Protein AF-A0A8H7YDI7-F1 (afdb_monomer_lite)

Radius of gyration: 21.13 Å; chains: 1; bounding box: 57×46×59 Å

Foldseek 3Di:
DCCVVVVHDDDDDDDPQALVNVFPDDDDPFQWDQDPVRDIFGFDQQVVLVVQVVVCVVVQVCLVVVDDDFKDKDADLWDFDPCLVVVQCCQVHNQAQKEEEFEFAAQQFTDPQQQWAAQVLATQQHSHPPRDLAPQQLVCLLVQHWGFTLFDCHRMMMGRCVQQSDPPHRQGFHWDTNLLCNLLKTFHSRNVSSLSRPCCVPRGYTYRQQNYIYSDPNRRVSSNVDDPDNVCCCPVNCVVSVVCNVVVPPDDPVSLVVSLVVSVVVVLVVQVVPDPDPVSVVVSVVVVCCCVVVPRSCSSSSRMDNWTWGRDNPGIDID

InterPro domains:
  IPR021047 Mannosyltransferase 1, CMT1 [PF11735] (2-196)
  IPR021047 Mannosyltransferase 1, CMT1 [PTHR34144] (3-319)

Secondary structure (DSSP, 8-state):
-HHHHTT-----------HHHHHTSPPPSSSEEE-TTS-EEEBHHHHHHHHHHHTTHHHHHHHHTT---SEEEEE-S-B--HHHHHHHHTGGGG--SEEEEEEEEETTEE---SS-EETTSPBPS-SSS----SHHHHHHHHTTSPEEEEE--SSEEEEESGGGG-SSS--------HHHHTTT-EE-HHHHHHHH-TTHHHH-EEEEEEEEEESSHHHHHHHHH-PPPHHHHHHHHHHHHHHHHHTTPSPPPHHHHHHHHHHHHHHHHHHHHS--SHHHHHHHHHHHHHHHHSTTTTTTGGGEES--EEEETTEEEE-

Sequence (319 aa):
MQLGELGVDRTIVLDPTTHENEISKPPAEEGWIDTARGKRELRRIPYLAHMRNKSLEPLEKLVRAGRTFDKIIFLNDVIFSMADIITLLNTRSGSYAATCSLDFAKPGLFYDTFALRDWKGSAAFSQRYPYFSARRSRNALLAGKAIPVQSCWNGIAIFDAAPFQTTQTPLRFRAIPDSLAKYHLEGSECCLIHYDNPLSASKGVWLNPNVRVGYNLVAYESAARGWPSTRDAVLVGWWKGFLASLLDLPWRPRAIEARFRAWEKEEDDDTTSSSSSIQGKKRGRRRRRRRRSGKNGELWLPCLIDEMQVIVYNGWAHV

pLD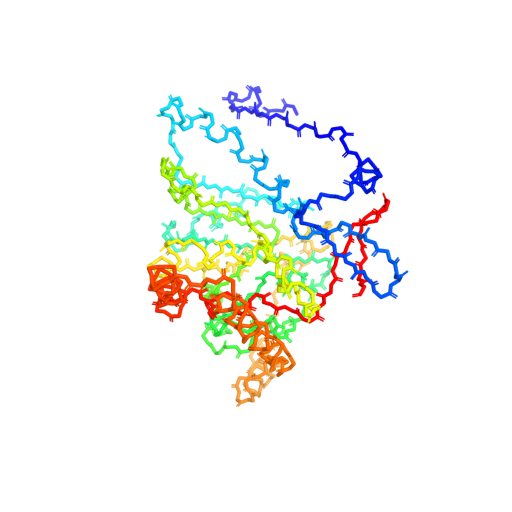DT: mean 86.0, std 13.9, range [36.03, 98.75]

Structure (mmCIF, N/CA/C/O backbone):
data_AF-A0A8H7YDI7-F1
#
_entry.id   AF-A0A8H7YDI7-F1
#
loop_
_atom_site.group_PDB
_atom_site.id
_atom_site.type_symbol
_atom_site.label_atom_id
_atom_site.label_alt_id
_atom_site.label_comp_id
_atom_site.label_asym_id
_atom_site.label_entity_id
_atom_site.label_seq_id
_atom_site.pdbx_PDB_ins_code
_atom_site.Cartn_x
_atom_site.Cartn_y
_atom_site.Cartn_z
_atom_site.occupancy
_atom_site.B_iso_or_equiv
_atom_site.auth_seq_id
_atom_site.auth_comp_id
_atom_site.auth_asym_id
_atom_site.auth_atom_id
_atom_site.pdbx_PDB_model_num
ATOM 1 N N . MET A 1 1 ? -8.652 5.583 -25.920 1.00 53.91 1 MET A N 1
ATOM 2 C CA . MET A 1 1 ? -9.408 4.629 -26.762 1.00 53.91 1 MET A CA 1
ATOM 3 C C . MET A 1 1 ? -8.494 3.670 -27.551 1.00 53.91 1 MET A C 1
ATOM 5 O O . MET A 1 1 ? -9.017 2.858 -28.286 1.00 53.91 1 MET A O 1
ATOM 9 N N . GLN A 1 2 ? -7.170 3.660 -27.316 1.00 74.81 2 GLN A N 1
ATOM 10 C CA . GLN A 1 2 ? -6.186 2.938 -28.148 1.00 74.81 2 GLN A CA 1
ATOM 11 C C . GLN A 1 2 ? -5.929 1.464 -27.771 1.00 74.81 2 GLN A C 1
ATOM 13 O O . GLN A 1 2 ? -5.588 0.668 -28.632 1.00 74.81 2 GLN A O 1
ATOM 18 N N . LEU A 1 3 ? -6.110 1.047 -26.508 1.00 77.19 3 LEU A N 1
ATOM 19 C CA . LEU A 1 3 ? -5.803 -0.342 -26.104 1.00 77.19 3 LEU A CA 1
ATOM 20 C C . LEU A 1 3 ? -6.676 -1.390 -26.816 1.00 77.19 3 LEU A C 1
ATOM 22 O O . LEU A 1 3 ? -6.185 -2.451 -27.182 1.00 77.19 3 LEU A O 1
ATOM 26 N N . GLY A 1 4 ? -7.955 -1.072 -27.049 1.00 78.88 4 GLY A N 1
ATOM 27 C CA . GLY A 1 4 ? -8.859 -1.966 -27.777 1.00 78.88 4 GLY A CA 1
ATOM 28 C C . GLY A 1 4 ? -8.504 -2.092 -29.261 1.00 78.88 4 GLY A C 1
ATOM 29 O O . GLY A 1 4 ? -8.635 -3.173 -29.820 1.00 78.88 4 GLY A O 1
ATOM 30 N N . GLU A 1 5 ? -8.000 -1.020 -29.879 1.00 88.00 5 GLU A N 1
ATOM 31 C CA . GLU A 1 5 ? -7.510 -1.037 -31.268 1.00 88.00 5 GLU A CA 1
ATOM 32 C C . GLU A 1 5 ? -6.261 -1.918 -31.412 1.00 88.00 5 GLU A C 1
ATOM 34 O O . GLU A 1 5 ? -6.055 -2.543 -32.446 1.00 88.00 5 GLU A O 1
ATOM 39 N N . LEU A 1 6 ? -5.464 -2.026 -30.345 1.00 87.12 6 LEU A N 1
ATOM 40 C CA . LEU A 1 6 ? -4.302 -2.912 -30.255 1.00 87.12 6 LEU A CA 1
ATOM 41 C C . LEU A 1 6 ? -4.664 -4.360 -29.869 1.00 87.12 6 LEU A C 1
ATOM 43 O O . LEU A 1 6 ? -3.768 -5.163 -29.616 1.00 87.12 6 LEU A O 1
ATOM 47 N N . GLY A 1 7 ? -5.956 -4.702 -29.788 1.00 87.88 7 GLY A N 1
ATOM 48 C CA . GLY A 1 7 ? -6.421 -6.049 -29.442 1.00 87.88 7 GLY A CA 1
ATOM 49 C C . GLY A 1 7 ? -6.258 -6.423 -27.966 1.00 87.88 7 GLY A C 1
ATOM 50 O O . GLY A 1 7 ? -6.331 -7.601 -27.623 1.00 87.88 7 GLY A O 1
ATOM 51 N N . VAL A 1 8 ? -6.031 -5.448 -27.079 1.00 89.06 8 VAL A N 1
ATOM 52 C CA . VAL A 1 8 ? -5.951 -5.692 -25.634 1.00 89.06 8 VAL A CA 1
ATOM 53 C C . VAL A 1 8 ? -7.360 -5.712 -25.045 1.00 89.06 8 VAL A C 1
ATOM 55 O O . VAL A 1 8 ? -8.074 -4.702 -25.076 1.00 89.06 8 VAL A O 1
ATOM 58 N N . ASP A 1 9 ? -7.738 -6.857 -24.470 1.00 90.00 9 ASP A N 1
ATOM 59 C CA . ASP A 1 9 ? -8.994 -7.025 -23.737 1.00 90.00 9 ASP A CA 1
ATOM 60 C C . ASP A 1 9 ? -9.123 -5.942 -22.656 1.00 90.00 9 ASP A C 1
ATOM 62 O O . ASP A 1 9 ? -8.225 -5.733 -21.836 1.00 90.00 9 ASP A O 1
ATOM 66 N N . ARG A 1 10 ? -10.261 -5.241 -22.637 1.00 89.94 10 ARG A N 1
ATOM 67 C CA . ARG A 1 10 ? -10.517 -4.166 -21.675 1.00 89.94 10 ARG A CA 1
ATOM 68 C C . ARG A 1 10 ? -11.936 -4.213 -21.143 1.00 89.94 10 ARG A C 1
ATOM 70 O O . ARG A 1 10 ? -12.882 -4.489 -21.871 1.00 89.94 10 ARG A O 1
ATOM 77 N N . THR A 1 11 ? -12.079 -3.859 -19.875 1.00 90.31 11 THR A N 1
ATOM 78 C CA . THR A 1 11 ? -13.370 -3.591 -19.240 1.00 90.31 11 THR A CA 1
ATOM 79 C C . THR A 1 11 ? -13.291 -2.218 -18.592 1.00 90.31 11 THR A C 1
ATOM 81 O O . THR A 1 11 ? -12.330 -1.932 -17.883 1.00 90.31 11 THR A O 1
ATOM 84 N N . ILE A 1 12 ? -14.279 -1.364 -18.849 1.00 87.88 12 ILE A N 1
ATOM 85 C CA . ILE A 1 12 ? -14.416 -0.075 -18.168 1.00 87.88 12 ILE A CA 1
ATOM 86 C C . ILE A 1 12 ? -15.606 -0.200 -17.227 1.00 87.88 12 ILE A C 1
ATOM 88 O O . ILE A 1 12 ? -16.723 -0.443 -17.676 1.00 87.88 12 ILE A O 1
ATOM 92 N N . VAL A 1 13 ? -15.353 -0.048 -15.931 1.00 83.69 13 VAL A N 1
ATOM 93 C CA . VAL A 1 13 ? -16.392 -0.003 -14.901 1.00 83.69 13 VAL A CA 1
ATOM 94 C C . VAL A 1 13 ? -16.468 1.434 -14.404 1.00 83.69 13 VAL A C 1
ATOM 96 O O . VAL A 1 13 ? -15.525 1.920 -13.786 1.00 83.69 13 VAL A O 1
ATOM 99 N N . LEU A 1 14 ? -17.572 2.115 -14.704 1.00 84.56 14 LEU A N 1
ATOM 100 C CA . LEU A 1 14 ? -17.899 3.415 -14.125 1.00 84.56 14 LEU A CA 1
ATOM 101 C C . LEU A 1 14 ? -18.965 3.185 -13.060 1.00 84.56 14 LEU A C 1
ATOM 103 O O . LEU A 1 14 ? -20.037 2.667 -13.371 1.00 84.56 14 LEU A O 1
ATOM 107 N N . ASP A 1 15 ? -18.660 3.523 -11.811 1.00 81.06 15 ASP A N 1
ATOM 108 C CA . ASP A 1 15 ? -19.659 3.524 -10.747 1.00 81.06 15 ASP A CA 1
ATOM 109 C C . ASP A 1 15 ? -20.408 4.863 -10.776 1.00 81.06 15 ASP A C 1
ATOM 111 O O . ASP A 1 15 ? -19.769 5.898 -10.576 1.00 81.06 15 ASP A O 1
ATOM 115 N N . PRO A 1 16 ? -21.723 4.888 -11.061 1.00 83.69 16 PRO A N 1
ATOM 116 C CA . PRO A 1 16 ? -22.489 6.132 -11.055 1.00 83.69 16 PRO A CA 1
ATOM 117 C C . PRO A 1 16 ? -22.750 6.652 -9.634 1.00 83.69 16 PRO A C 1
ATOM 119 O O . PRO A 1 16 ? -23.234 7.771 -9.476 1.00 83.69 16 PRO A O 1
ATOM 122 N N . THR A 1 17 ? -22.474 5.848 -8.605 1.00 85.50 17 THR A N 1
ATOM 123 C CA . THR A 1 17 ? -22.763 6.194 -7.215 1.00 85.50 17 THR A CA 1
ATOM 124 C C . THR A 1 17 ? -21.771 7.239 -6.716 1.00 85.50 17 THR A C 1
ATOM 126 O O . THR A 1 17 ? -20.562 7.015 -6.691 1.00 85.50 17 THR A O 1
ATOM 129 N N . THR A 1 18 ? -22.280 8.400 -6.310 1.00 87.69 18 THR A N 1
ATOM 130 C CA . THR A 1 18 ? -21.459 9.461 -5.713 1.00 87.69 18 THR A CA 1
ATOM 131 C C . THR A 1 18 ? -21.236 9.215 -4.219 1.00 87.69 18 THR A C 1
ATOM 133 O O . THR A 1 18 ? -21.972 8.454 -3.588 1.00 87.69 18 THR A O 1
ATOM 136 N N . HIS A 1 19 ? -20.274 9.915 -3.607 1.00 89.19 19 HIS A N 1
ATOM 137 C CA . HIS A 1 19 ? -20.130 9.901 -2.145 1.00 89.19 19 HIS A CA 1
ATOM 138 C C . HIS A 1 19 ? -21.411 10.365 -1.439 1.00 89.19 19 HIS A C 1
ATOM 140 O O . HIS A 1 19 ? -21.751 9.818 -0.397 1.00 89.19 19 HIS A O 1
ATOM 146 N N . GLU A 1 20 ? -22.147 11.322 -2.013 1.00 88.00 20 GLU A N 1
ATOM 147 C CA . GLU A 1 20 ? -23.446 11.757 -1.492 1.00 88.00 20 GLU A CA 1
ATOM 148 C C . GLU A 1 20 ? -24.478 10.621 -1.514 1.00 88.00 20 GLU A C 1
ATOM 150 O O . GLU A 1 20 ? -25.198 10.408 -0.536 1.00 88.00 20 GLU A O 1
ATOM 155 N N . ASN A 1 21 ? -24.511 9.829 -2.588 1.00 88.94 21 ASN A N 1
ATOM 156 C CA . ASN A 1 21 ? -25.371 8.651 -2.648 1.00 88.94 21 ASN A CA 1
ATOM 157 C C . ASN A 1 21 ? -24.957 7.583 -1.627 1.00 88.94 21 ASN A C 1
ATOM 159 O O . ASN A 1 21 ? -25.825 6.919 -1.079 1.00 88.94 21 ASN A O 1
ATOM 163 N N . GLU A 1 22 ? -23.663 7.413 -1.345 1.00 89.25 22 GLU A N 1
ATOM 164 C CA . GLU A 1 22 ? -23.193 6.451 -0.339 1.00 89.25 22 GLU A CA 1
ATOM 165 C C . GLU A 1 22 ? -23.544 6.872 1.092 1.00 89.25 22 GLU A C 1
ATOM 167 O O . GLU A 1 22 ? -24.068 6.066 1.859 1.00 89.25 22 GLU A O 1
ATOM 172 N N . ILE A 1 23 ? -23.314 8.137 1.453 1.00 90.25 23 ILE A N 1
ATOM 173 C CA . ILE A 1 23 ? -23.579 8.631 2.816 1.00 90.25 23 ILE A CA 1
ATOM 174 C C . ILE A 1 23 ? -25.071 8.845 3.106 1.00 90.25 23 ILE A C 1
ATOM 176 O O . ILE A 1 23 ? -25.448 8.940 4.270 1.00 90.25 23 ILE A O 1
ATOM 180 N N . SER A 1 24 ? -25.917 8.941 2.072 1.00 87.62 24 SER A N 1
ATOM 181 C CA . SER A 1 24 ? -27.377 9.070 2.218 1.00 87.62 24 SER A CA 1
ATOM 182 C C . SER A 1 24 ? -28.103 7.730 2.347 1.00 87.62 24 SER A C 1
ATOM 184 O O . SER A 1 24 ? -29.279 7.710 2.720 1.00 87.62 24 SER A O 1
ATOM 186 N N . LYS A 1 25 ? -27.429 6.602 2.078 1.00 86.19 25 LYS A N 1
ATOM 187 C CA . LYS A 1 25 ? -27.989 5.273 2.349 1.00 86.19 25 LYS A CA 1
ATOM 188 C C . LYS A 1 25 ? -28.224 5.102 3.855 1.00 86.19 25 LYS A C 1
ATOM 190 O O . LYS A 1 25 ? -27.437 5.608 4.658 1.00 86.19 25 LYS A O 1
ATOM 195 N N . PRO A 1 26 ? -29.261 4.349 4.261 1.00 83.00 26 PRO A N 1
ATOM 196 C CA . PRO A 1 26 ? -29.398 3.924 5.648 1.00 83.00 26 PRO A CA 1
ATOM 197 C C . PRO A 1 26 ? -28.101 3.247 6.122 1.00 83.00 26 PRO A C 1
ATOM 199 O O . PRO A 1 26 ? -27.570 2.415 5.376 1.00 83.00 26 PRO A O 1
ATOM 202 N N . PRO A 1 27 ? -27.587 3.568 7.327 1.00 81.44 27 PRO A N 1
ATOM 203 C CA . PRO A 1 27 ? -26.370 2.952 7.828 1.00 81.44 27 PRO A CA 1
ATOM 204 C C . PRO A 1 27 ? -26.473 1.429 7.814 1.00 81.44 27 PRO A C 1
ATOM 206 O O . PRO A 1 27 ? -27.390 0.854 8.402 1.00 81.44 27 PRO A O 1
ATOM 209 N N . ALA A 1 28 ? -25.526 0.786 7.138 1.00 80.31 28 ALA A N 1
ATOM 210 C CA . ALA A 1 28 ? -25.443 -0.664 7.100 1.00 80.31 28 ALA A CA 1
ATOM 211 C C . ALA A 1 28 ? -24.970 -1.225 8.455 1.00 80.31 28 ALA A C 1
ATOM 213 O O . ALA A 1 28 ? -24.487 -0.494 9.332 1.00 80.31 28 ALA A O 1
ATOM 214 N N . GLU A 1 29 ? -25.103 -2.544 8.618 1.00 78.88 29 GLU A N 1
ATOM 215 C CA . GLU A 1 29 ? -24.575 -3.251 9.790 1.00 78.88 29 GLU A CA 1
ATOM 216 C C . GLU A 1 29 ? -23.050 -3.126 9.886 1.00 78.88 29 GLU A C 1
ATOM 218 O O . GLU A 1 29 ? -22.535 -2.941 10.986 1.00 78.88 29 GLU A O 1
ATOM 223 N N . GLU A 1 30 ? -22.356 -3.154 8.742 1.00 86.06 30 GLU A N 1
ATOM 224 C CA . GLU A 1 30 ? -20.897 -3.073 8.653 1.00 86.06 30 GLU A CA 1
ATOM 225 C C . GLU A 1 30 ? -20.418 -1.825 7.896 1.00 86.06 30 GLU A C 1
ATOM 227 O O . GLU A 1 30 ? -21.074 -1.338 6.973 1.00 86.06 30 GLU A O 1
ATOM 232 N N . GLY A 1 31 ? -19.233 -1.327 8.254 1.00 89.56 31 GLY A N 1
ATOM 233 C CA . GLY A 1 31 ? -18.550 -0.221 7.583 1.00 89.56 31 GLY A CA 1
ATOM 234 C C . GLY A 1 31 ? -18.979 1.171 8.046 1.00 89.56 31 GLY A C 1
ATOM 235 O O . GLY A 1 31 ? -18.563 2.162 7.448 1.00 89.56 31 GLY A O 1
ATOM 236 N N . TRP A 1 32 ? -19.770 1.267 9.113 1.00 92.81 32 TRP A N 1
ATOM 237 C CA . TRP A 1 32 ? -20.244 2.523 9.700 1.00 92.81 32 TRP A CA 1
ATOM 238 C C . TRP A 1 32 ? -19.778 2.655 11.148 1.00 92.81 32 TRP A C 1
ATOM 240 O O . TRP A 1 32 ? -19.642 1.657 11.855 1.00 92.81 32 TRP A O 1
ATOM 250 N N . ILE A 1 33 ? -19.554 3.887 11.605 1.00 92.69 33 ILE A N 1
ATOM 251 C CA . ILE A 1 33 ? -19.099 4.163 12.972 1.00 92.69 33 ILE A CA 1
ATOM 252 C C . ILE A 1 33 ? -19.786 5.390 13.563 1.00 92.69 33 ILE A C 1
ATOM 254 O O . ILE A 1 33 ? -20.041 6.367 12.860 1.00 92.69 33 ILE A O 1
ATOM 258 N N . ASP A 1 34 ? -20.072 5.338 14.860 1.00 91.75 34 ASP A N 1
ATOM 259 C CA . ASP A 1 34 ? -20.535 6.498 15.615 1.00 91.75 34 ASP A CA 1
ATOM 260 C C . ASP A 1 34 ? -19.337 7.391 15.950 1.00 91.75 34 ASP A C 1
ATOM 262 O O . ASP A 1 34 ? -18.368 6.952 16.572 1.00 91.75 34 ASP A O 1
ATOM 266 N N . THR A 1 35 ? -19.385 8.647 15.514 1.00 90.00 35 THR A N 1
ATOM 267 C CA . THR A 1 35 ? -18.294 9.606 15.712 1.00 90.00 35 THR A CA 1
ATOM 268 C C . THR A 1 35 ? -18.566 10.521 16.902 1.00 90.00 35 THR A C 1
ATOM 270 O O . THR A 1 35 ? -19.706 10.697 17.341 1.00 90.00 35 THR A O 1
ATOM 273 N N . ALA A 1 36 ? -17.522 11.203 17.385 1.00 87.69 36 ALA A N 1
ATOM 274 C CA . ALA A 1 36 ? -17.647 12.226 18.427 1.00 87.69 36 ALA A CA 1
ATOM 275 C C . ALA A 1 36 ? -18.584 13.390 18.037 1.00 87.69 36 ALA A C 1
ATOM 277 O O . ALA A 1 36 ? -19.007 14.162 18.895 1.00 87.69 36 ALA A O 1
ATOM 278 N N . ARG A 1 37 ? -18.954 13.505 16.753 1.00 87.56 37 ARG A N 1
ATOM 279 C CA . ARG A 1 37 ? -19.943 14.471 16.251 1.00 87.56 37 ARG A CA 1
ATOM 280 C C . ARG A 1 37 ? -21.393 14.055 16.527 1.00 87.56 37 ARG A C 1
ATOM 282 O O . ARG A 1 37 ? -22.303 14.764 16.102 1.00 87.56 37 ARG A O 1
ATOM 289 N N . GLY A 1 38 ? -21.617 12.911 17.178 1.00 87.44 38 GLY A N 1
ATOM 290 C CA . GLY A 1 38 ? -22.950 12.375 17.457 1.00 87.44 38 GLY A CA 1
ATOM 291 C C . GLY A 1 38 ? -23.667 11.857 16.209 1.00 87.44 38 GLY A C 1
ATOM 292 O O . GLY A 1 38 ? -24.894 11.846 16.168 1.00 87.44 38 GLY A O 1
ATOM 293 N N . LYS A 1 39 ? -22.914 11.478 15.169 1.00 89.31 39 LYS A N 1
ATOM 294 C CA . LYS A 1 39 ? -23.444 10.966 13.899 1.00 89.31 39 LYS A CA 1
ATOM 295 C C . LYS A 1 39 ? -22.884 9.579 13.618 1.00 89.31 39 LYS A C 1
ATOM 297 O O . LYS A 1 39 ? -21.722 9.314 13.919 1.00 89.31 39 LYS A O 1
ATOM 302 N N . ARG A 1 40 ? -23.697 8.736 12.980 1.00 90.88 40 ARG A N 1
ATOM 303 C CA . ARG A 1 40 ? -23.251 7.469 12.401 1.00 90.88 40 ARG A CA 1
ATOM 304 C C . ARG A 1 40 ? -22.780 7.723 10.977 1.00 90.88 40 ARG A C 1
ATOM 306 O O . ARG A 1 40 ? -23.568 8.145 10.135 1.00 90.88 40 ARG A O 1
ATOM 313 N N . GLU A 1 41 ? -21.496 7.512 10.723 1.00 93.19 41 GLU A N 1
ATOM 314 C CA . GLU A 1 41 ? -20.825 7.945 9.497 1.00 93.19 41 GLU A CA 1
ATOM 315 C C . GLU A 1 41 ? -20.131 6.773 8.794 1.00 93.19 41 GLU A C 1
ATOM 317 O O . GLU A 1 41 ? -19.613 5.855 9.437 1.00 93.19 41 GLU A O 1
ATOM 322 N N . LEU A 1 42 ? -20.138 6.797 7.459 1.00 94.44 42 LEU A N 1
ATOM 323 C CA . LEU A 1 42 ? -19.540 5.755 6.629 1.00 94.44 42 LEU A CA 1
ATOM 324 C C . LEU A 1 42 ? -18.014 5.826 6.726 1.00 94.44 42 LEU A C 1
ATOM 326 O O . LEU A 1 42 ? -17.402 6.851 6.413 1.00 94.44 42 LEU A O 1
ATOM 330 N N . ARG A 1 43 ? -17.383 4.723 7.120 1.00 95.50 43 ARG A N 1
ATOM 331 C CA . ARG A 1 43 ? -15.927 4.624 7.227 1.00 95.50 43 ARG A CA 1
ATOM 332 C C . ARG A 1 43 ? -15.284 4.603 5.841 1.00 95.50 43 ARG A C 1
ATOM 334 O O . ARG A 1 43 ? -15.720 3.895 4.933 1.00 95.50 43 ARG A O 1
ATOM 341 N N . ARG A 1 44 ? -14.173 5.326 5.698 1.00 95.50 44 ARG A N 1
ATOM 342 C CA . ARG A 1 44 ? -13.443 5.466 4.431 1.00 95.50 44 ARG A CA 1
ATOM 343 C C . ARG A 1 44 ? -12.799 4.160 3.969 1.00 95.50 44 ARG A C 1
ATOM 345 O O . ARG A 1 44 ? -12.889 3.827 2.791 1.00 95.50 44 ARG A O 1
ATOM 352 N N . ILE A 1 45 ? -12.125 3.430 4.858 1.00 95.88 45 ILE A N 1
ATOM 353 C CA . ILE A 1 45 ? -11.345 2.249 4.452 1.00 95.88 45 ILE A CA 1
ATOM 354 C C . ILE A 1 45 ? -12.228 1.086 3.977 1.00 95.88 45 ILE A C 1
ATOM 356 O O . ILE A 1 45 ? -11.909 0.521 2.930 1.00 95.88 45 ILE A O 1
ATOM 360 N N . PRO A 1 46 ? -13.345 0.732 4.646 1.00 95.44 46 PRO A N 1
ATOM 361 C CA . PRO A 1 46 ? -14.289 -0.250 4.108 1.00 95.44 46 PRO A CA 1
ATOM 362 C C . PRO A 1 46 ? -14.786 0.111 2.704 1.00 95.44 46 PRO A C 1
ATOM 364 O O . PRO A 1 46 ? -14.788 -0.746 1.820 1.00 95.44 46 PRO A O 1
ATOM 367 N N . TYR A 1 47 ? -15.111 1.388 2.471 1.00 94.62 47 TYR A N 1
ATOM 368 C CA . TYR A 1 47 ? -15.490 1.886 1.148 1.00 94.62 47 TYR A CA 1
ATOM 369 C C . TYR A 1 47 ? -14.365 1.697 0.111 1.00 94.62 47 TYR A C 1
ATOM 371 O O . TYR A 1 47 ? -14.594 1.114 -0.948 1.00 94.62 47 TYR A O 1
ATOM 379 N N . LEU A 1 48 ? -13.123 2.095 0.419 1.00 95.06 48 LEU A N 1
ATOM 380 C CA . LEU A 1 48 ? -11.985 1.911 -0.496 1.00 95.06 48 LEU A CA 1
ATOM 381 C C . LEU A 1 48 ? -11.691 0.432 -0.785 1.00 95.06 48 LEU A C 1
ATOM 383 O O . LEU A 1 48 ? -11.454 0.066 -1.937 1.00 95.06 48 LEU A O 1
ATOM 387 N N . ALA A 1 49 ? -11.749 -0.431 0.232 1.00 96.06 49 ALA A N 1
ATOM 388 C CA . ALA A 1 49 ? -11.574 -1.870 0.064 1.00 96.06 49 ALA A CA 1
ATOM 389 C C . ALA A 1 49 ? -12.644 -2.460 -0.868 1.00 96.06 49 ALA A C 1
ATOM 391 O O . ALA A 1 49 ? -12.314 -3.247 -1.758 1.00 96.06 49 ALA A O 1
ATOM 392 N N . HIS A 1 50 ? -13.904 -2.037 -0.719 1.00 93.81 50 HIS A N 1
ATOM 393 C CA . HIS A 1 50 ? -14.988 -2.427 -1.618 1.00 93.81 50 HIS A CA 1
ATOM 394 C C . HIS A 1 50 ? -14.704 -1.999 -3.065 1.00 93.81 50 HIS A C 1
ATOM 396 O O . HIS A 1 50 ? -14.731 -2.839 -3.964 1.00 93.81 50 HIS A O 1
ATOM 402 N N . MET A 1 51 ? -14.332 -0.735 -3.288 1.00 92.75 51 MET A N 1
ATOM 403 C CA . MET A 1 51 ? -14.038 -0.218 -4.631 1.00 92.75 51 MET A CA 1
ATOM 404 C C . MET A 1 51 ? -12.862 -0.941 -5.303 1.00 92.75 51 MET A C 1
ATOM 406 O O . MET A 1 51 ? -12.913 -1.236 -6.499 1.00 92.75 51 MET A O 1
ATOM 410 N N . ARG A 1 52 ? -11.814 -1.295 -4.547 1.00 94.62 52 ARG A N 1
ATOM 411 C CA . ARG A 1 52 ? -10.688 -2.088 -5.074 1.00 94.62 52 ARG A CA 1
ATOM 412 C C . ARG A 1 52 ? -11.063 -3.533 -5.377 1.00 94.62 52 ARG A C 1
ATOM 414 O O . ARG A 1 52 ? -10.541 -4.110 -6.322 1.00 94.62 52 ARG A O 1
ATOM 421 N N . ASN A 1 53 ? -11.958 -4.132 -4.600 1.00 95.88 53 ASN A N 1
ATOM 422 C CA . ASN A 1 53 ? -12.455 -5.472 -4.908 1.00 95.88 53 ASN A CA 1
ATOM 423 C C . ASN A 1 53 ? -13.373 -5.464 -6.135 1.00 95.88 53 ASN A C 1
ATOM 425 O O . ASN A 1 53 ? -13.279 -6.370 -6.959 1.00 95.88 53 ASN A O 1
ATOM 429 N N . LYS A 1 54 ? -14.182 -4.415 -6.317 1.00 93.31 54 LYS A N 1
ATOM 430 C CA . LYS A 1 54 ? -15.008 -4.227 -7.517 1.00 93.31 54 LYS A CA 1
ATOM 431 C C . LYS A 1 54 ? -14.162 -4.179 -8.794 1.00 93.31 54 LYS A C 1
ATOM 433 O O . LYS A 1 54 ? -14.533 -4.771 -9.805 1.00 93.31 54 LYS A O 1
ATOM 438 N N . SER A 1 55 ? -12.977 -3.560 -8.748 1.00 92.50 55 SER A N 1
ATOM 439 C CA . SER A 1 55 ? -12.057 -3.553 -9.898 1.00 92.50 55 SER A CA 1
ATOM 440 C C . SER A 1 55 ? -11.437 -4.923 -10.216 1.00 92.50 55 SER A C 1
ATOM 442 O O . SER A 1 55 ? -10.931 -5.115 -11.322 1.00 92.50 55 SER A O 1
ATOM 444 N N . LEU A 1 56 ? -11.521 -5.898 -9.301 1.00 94.88 56 LEU A N 1
ATOM 445 C CA . LEU A 1 56 ? -11.076 -7.280 -9.512 1.00 94.88 56 LEU A CA 1
ATOM 446 C C . LEU A 1 56 ? -12.167 -8.197 -10.089 1.00 94.88 56 LEU A C 1
ATOM 448 O O . LEU A 1 56 ? -11.852 -9.298 -10.534 1.00 94.88 56 LEU A O 1
ATOM 452 N N . GLU A 1 57 ? -13.431 -7.776 -10.152 1.00 93.94 57 GLU A N 1
ATOM 453 C CA . GLU A 1 57 ? -14.510 -8.606 -10.709 1.00 93.94 57 GLU A CA 1
ATOM 454 C C . GLU A 1 57 ? -14.261 -9.072 -12.160 1.00 93.94 57 GLU A C 1
ATOM 456 O O . GLU A 1 57 ? -14.556 -10.233 -12.466 1.00 93.94 57 GLU A O 1
ATOM 461 N N . PRO A 1 58 ? -13.702 -8.250 -13.078 1.00 93.75 58 PRO A N 1
ATOM 462 C CA . PRO A 1 58 ? -13.367 -8.720 -14.422 1.00 93.75 58 PRO A CA 1
ATOM 463 C C . PRO A 1 58 ? -12.324 -9.844 -14.409 1.00 93.75 58 PRO A C 1
ATOM 465 O O . PRO A 1 58 ? -12.472 -10.818 -15.149 1.00 93.75 58 PRO A O 1
ATOM 468 N N . LEU A 1 59 ? -11.316 -9.754 -13.532 1.00 93.50 59 LEU A N 1
ATOM 469 C CA . LEU A 1 59 ? -10.322 -10.814 -13.343 1.00 93.50 59 LEU A CA 1
ATOM 470 C C . LEU A 1 59 ? -11.009 -12.119 -12.927 1.00 93.50 59 LEU A C 1
ATOM 472 O O . LEU A 1 59 ? -10.733 -13.163 -13.506 1.00 93.50 59 LEU A O 1
ATOM 476 N N . GLU A 1 60 ? -11.942 -12.072 -11.975 1.00 93.25 60 GLU A N 1
ATOM 477 C CA . GLU A 1 60 ? -12.656 -13.272 -11.528 1.00 93.25 60 GLU A CA 1
ATOM 478 C C . GLU A 1 60 ? -13.453 -13.949 -12.642 1.00 93.25 60 GLU A C 1
ATOM 480 O O . GLU A 1 60 ? -13.473 -15.178 -12.725 1.00 93.25 60 GLU A O 1
ATOM 485 N N . LYS A 1 61 ? -14.120 -13.162 -13.494 1.00 93.69 61 LYS A N 1
ATOM 486 C CA . LYS A 1 61 ? -14.877 -13.692 -14.637 1.00 93.69 61 LYS A CA 1
ATOM 487 C C . LYS A 1 61 ? -13.944 -14.391 -15.626 1.00 93.69 61 LYS A C 1
ATOM 489 O O . LYS A 1 61 ? -14.257 -15.490 -16.076 1.00 93.69 61 LYS A O 1
ATOM 494 N N . LEU A 1 62 ? -12.789 -13.789 -15.913 1.00 94.19 62 LEU A N 1
ATOM 495 C CA . LEU A 1 62 ? -11.778 -14.361 -16.806 1.00 94.19 62 LEU A CA 1
ATOM 496 C C . LEU A 1 62 ? -11.164 -15.642 -16.226 1.00 94.19 62 LEU A C 1
ATOM 498 O O . LEU A 1 62 ? -11.013 -16.622 -16.952 1.00 94.19 62 LEU A O 1
ATOM 502 N N . VAL A 1 63 ? -10.898 -15.673 -14.918 1.00 94.38 63 VAL A N 1
ATOM 503 C CA . VAL A 1 63 ? -10.405 -16.869 -14.214 1.00 94.38 63 VAL A CA 1
ATOM 504 C C . VAL A 1 63 ? -11.425 -17.999 -14.232 1.00 94.38 63 VAL A C 1
ATOM 506 O O . VAL A 1 63 ? -11.076 -19.137 -14.537 1.00 94.38 63 VAL A O 1
ATOM 509 N N . ARG A 1 64 ? -12.706 -17.699 -13.990 1.00 93.50 64 ARG A N 1
ATOM 510 C CA . ARG A 1 64 ? -13.795 -18.683 -14.117 1.00 93.50 64 ARG A CA 1
ATOM 511 C C . ARG A 1 64 ? -13.943 -19.213 -15.545 1.00 93.50 64 ARG A C 1
ATOM 513 O O . ARG A 1 64 ? -14.313 -20.368 -15.718 1.00 93.50 64 ARG A O 1
ATOM 520 N N . ALA A 1 65 ? -13.617 -18.400 -16.548 1.00 94.94 65 ALA A N 1
ATOM 521 C CA . ALA A 1 65 ? -13.561 -18.801 -17.952 1.00 94.94 65 ALA A CA 1
ATOM 522 C C . ALA A 1 65 ? -12.260 -19.543 -18.335 1.00 94.94 65 ALA A C 1
ATOM 524 O O . ALA A 1 65 ? -12.027 -19.795 -19.515 1.00 94.94 65 ALA A O 1
ATOM 525 N N . GLY A 1 66 ? -11.406 -19.886 -17.364 1.00 94.81 66 GLY A N 1
ATOM 526 C CA . GLY A 1 66 ? -10.191 -20.672 -17.576 1.00 94.81 66 GLY A CA 1
ATOM 527 C C . GLY A 1 66 ? -8.952 -19.866 -17.969 1.00 94.81 66 GLY A C 1
ATOM 528 O O . GLY A 1 66 ? -7.940 -20.467 -18.321 1.00 94.81 66 GLY A O 1
ATOM 529 N N . ARG A 1 67 ? -8.989 -18.526 -17.917 1.00 94.81 67 ARG A N 1
ATOM 530 C CA . ARG A 1 67 ? -7.795 -17.694 -18.148 1.00 94.81 67 ARG A CA 1
ATOM 531 C C . ARG A 1 67 ? -7.010 -17.476 -16.860 1.00 94.81 67 ARG A C 1
ATOM 533 O O . ARG A 1 67 ? -7.587 -17.283 -15.799 1.00 94.81 67 ARG A O 1
ATOM 540 N N . THR A 1 68 ? -5.689 -17.426 -16.956 1.00 95.50 68 THR A N 1
ATOM 541 C CA . THR A 1 68 ? -4.810 -17.161 -15.812 1.00 95.50 68 THR A CA 1
ATOM 542 C C . THR A 1 68 ? -3.841 -16.036 -16.122 1.00 95.50 68 THR A C 1
ATOM 544 O O . THR A 1 68 ? -3.440 -15.850 -17.269 1.00 95.50 68 THR A O 1
ATOM 547 N N . PHE A 1 69 ? -3.438 -15.315 -15.083 1.00 96.62 69 PHE A N 1
ATOM 548 C CA . PHE A 1 69 ? -2.487 -14.211 -15.168 1.00 96.62 69 PHE A CA 1
ATOM 549 C C . PHE A 1 69 ? -1.304 -14.453 -14.231 1.00 96.62 69 PHE A C 1
ATOM 551 O O . PHE A 1 69 ? -1.472 -15.057 -13.172 1.00 96.62 69 PHE A O 1
ATOM 558 N N . ASP A 1 70 ? -0.126 -13.939 -14.588 1.00 97.12 70 ASP A N 1
ATOM 559 C CA . ASP A 1 70 ? 1.086 -14.048 -13.761 1.00 97.12 70 ASP A CA 1
ATOM 560 C C . ASP A 1 70 ? 1.256 -12.879 -12.784 1.00 97.12 70 ASP A C 1
ATOM 562 O O . ASP A 1 70 ? 1.877 -13.015 -11.719 1.00 97.12 70 ASP A O 1
ATOM 566 N N . LYS A 1 71 ? 0.763 -11.699 -13.171 1.00 98.00 71 LYS A N 1
ATOM 567 C CA . LYS A 1 71 ? 0.929 -10.435 -12.447 1.00 98.00 71 LYS A CA 1
ATOM 568 C C . LYS A 1 71 ? -0.338 -9.590 -12.533 1.00 98.00 71 LYS A C 1
ATOM 570 O O . LYS A 1 71 ? -1.016 -9.592 -13.556 1.00 98.00 71 LYS A O 1
ATOM 575 N N . ILE A 1 72 ? -0.623 -8.850 -11.465 1.00 97.88 72 ILE A N 1
ATOM 576 C CA . ILE A 1 72 ? -1.660 -7.810 -11.422 1.00 97.88 72 ILE A CA 1
ATOM 577 C C . ILE A 1 72 ? -0.961 -6.489 -11.136 1.00 97.88 72 ILE A C 1
ATOM 579 O O . ILE A 1 72 ? -0.198 -6.406 -10.175 1.00 97.88 72 ILE A O 1
ATOM 583 N N . ILE A 1 73 ? -1.218 -5.473 -11.956 1.00 97.81 73 ILE A N 1
ATOM 584 C CA . ILE A 1 73 ? -0.671 -4.124 -11.790 1.00 97.81 73 ILE A CA 1
ATOM 585 C C . ILE A 1 73 ? -1.816 -3.206 -11.373 1.00 97.81 73 ILE A C 1
ATOM 587 O O . ILE A 1 73 ? -2.769 -3.019 -12.126 1.00 97.81 73 ILE A O 1
ATOM 591 N N . PHE A 1 74 ? -1.712 -2.622 -10.185 1.00 97.50 74 PHE A N 1
ATOM 592 C CA . PHE A 1 74 ? -2.579 -1.544 -9.736 1.00 97.50 74 PHE A CA 1
ATOM 593 C C . PHE A 1 74 ? -1.893 -0.204 -9.988 1.00 97.50 74 PHE A C 1
ATOM 595 O O . PHE A 1 74 ? -0.745 -0.005 -9.587 1.00 97.50 74 PHE A O 1
ATOM 602 N N . LEU A 1 75 ? -2.614 0.705 -10.641 1.00 95.81 75 LEU A N 1
ATOM 603 C CA . LEU A 1 75 ? -2.158 2.050 -10.977 1.00 95.81 75 LEU A CA 1
ATOM 604 C C . LEU A 1 75 ? -3.066 3.069 -10.290 1.00 95.81 75 LEU A C 1
ATOM 606 O O . LEU A 1 75 ? -4.286 3.016 -10.448 1.00 95.81 75 LEU A O 1
ATOM 610 N N . ASN A 1 76 ? -2.466 3.990 -9.542 1.00 93.38 76 ASN A N 1
ATOM 611 C CA . ASN A 1 76 ? -3.131 5.214 -9.108 1.00 93.38 76 ASN A CA 1
ATOM 612 C C . ASN A 1 76 ? -3.093 6.272 -10.236 1.00 93.38 76 ASN A C 1
ATOM 614 O O . ASN A 1 76 ? -2.618 6.032 -11.346 1.00 93.38 76 ASN A O 1
ATOM 618 N N . ASP A 1 77 ? -3.560 7.473 -9.922 1.00 92.56 77 ASP A N 1
ATOM 619 C CA . ASP A 1 77 ? -3.516 8.717 -10.694 1.00 92.56 77 ASP A CA 1
ATOM 620 C C . ASP A 1 77 ? -2.110 9.352 -10.751 1.00 92.56 77 ASP A C 1
ATOM 622 O O . ASP A 1 77 ? -1.918 10.540 -10.497 1.00 92.56 77 ASP A O 1
ATOM 626 N N . VAL A 1 78 ? -1.100 8.550 -11.090 1.00 94.75 78 VAL A N 1
ATOM 627 C CA . VAL A 1 78 ? 0.298 8.987 -11.199 1.00 94.75 78 VAL A CA 1
ATOM 628 C C . VAL A 1 78 ? 0.761 9.063 -12.651 1.00 94.75 78 VAL A C 1
ATOM 630 O O . VAL A 1 78 ? 0.288 8.333 -13.520 1.00 94.75 78 VAL A O 1
ATOM 633 N N . ILE A 1 79 ? 1.741 9.925 -12.910 1.00 95.38 79 ILE A N 1
ATOM 634 C CA . ILE A 1 79 ? 2.493 9.969 -14.163 1.00 95.38 79 ILE A CA 1
ATOM 635 C C . ILE A 1 79 ? 3.624 8.939 -14.087 1.00 95.38 79 ILE A C 1
ATOM 637 O O . ILE A 1 79 ? 4.375 8.900 -13.108 1.00 95.38 79 ILE A O 1
ATOM 641 N N . PHE A 1 80 ? 3.733 8.117 -15.129 1.00 94.88 80 PHE A N 1
ATOM 642 C CA . PHE A 1 80 ? 4.729 7.059 -15.277 1.00 94.88 80 PHE A CA 1
ATOM 643 C C . PHE A 1 80 ? 5.080 6.841 -16.756 1.00 94.88 80 PHE A C 1
ATOM 645 O O . PHE A 1 80 ? 4.366 7.290 -17.654 1.00 94.88 80 PHE A O 1
ATOM 652 N N . SER A 1 81 ? 6.167 6.116 -17.010 1.00 94.94 81 SER A N 1
ATOM 653 C CA . SER A 1 81 ? 6.605 5.692 -18.343 1.00 94.94 81 SER A CA 1
ATOM 654 C C . SER A 1 81 ? 6.547 4.169 -18.518 1.00 94.94 81 SER A C 1
ATOM 656 O O . SER A 1 81 ? 6.455 3.406 -17.557 1.00 94.94 81 SER A O 1
ATOM 658 N N . MET A 1 82 ? 6.675 3.688 -19.758 1.00 94.69 82 MET A N 1
ATOM 659 C CA . MET A 1 82 ? 6.817 2.247 -20.023 1.00 94.69 82 MET A CA 1
ATOM 660 C C . MET A 1 82 ? 8.064 1.650 -19.356 1.00 94.69 82 MET A C 1
ATOM 662 O O . MET A 1 82 ? 8.021 0.524 -18.861 1.00 94.69 82 MET A O 1
ATOM 666 N N . ALA A 1 83 ? 9.162 2.411 -19.306 1.00 96.38 83 ALA A N 1
ATOM 667 C CA . ALA A 1 83 ? 10.390 1.987 -18.643 1.00 96.38 83 ALA A CA 1
ATOM 668 C C . ALA A 1 83 ? 10.178 1.796 -17.134 1.00 96.38 83 ALA A C 1
ATOM 670 O O . ALA A 1 83 ? 10.711 0.839 -16.571 1.00 96.38 83 ALA A O 1
ATOM 671 N N . ASP A 1 84 ? 9.353 2.637 -16.500 1.00 96.25 84 ASP A N 1
ATOM 672 C CA . ASP A 1 84 ? 8.977 2.501 -15.088 1.00 96.25 84 ASP A CA 1
ATOM 673 C C . ASP A 1 84 ? 8.264 1.165 -14.833 1.00 96.25 84 ASP A C 1
ATOM 675 O O . ASP A 1 84 ? 8.666 0.406 -13.949 1.00 96.25 84 ASP A O 1
ATOM 679 N N . ILE A 1 85 ? 7.265 0.827 -15.656 1.00 97.56 85 ILE A N 1
ATOM 680 C CA . ILE A 1 85 ? 6.505 -0.428 -15.533 1.00 97.56 85 ILE A CA 1
ATOM 681 C C . ILE A 1 85 ? 7.396 -1.652 -15.761 1.00 97.56 85 ILE A C 1
ATOM 683 O O . ILE A 1 85 ? 7.367 -2.590 -14.964 1.00 97.56 85 ILE A O 1
ATOM 687 N N . ILE A 1 86 ? 8.217 -1.648 -16.815 1.00 97.88 86 ILE A N 1
ATOM 688 C CA . ILE A 1 86 ? 9.127 -2.762 -17.129 1.00 97.88 86 ILE A CA 1
ATOM 689 C C . ILE A 1 86 ? 10.170 -2.936 -16.017 1.00 97.88 86 ILE A C 1
ATOM 691 O O . ILE A 1 86 ? 10.454 -4.061 -15.602 1.00 97.88 86 ILE A O 1
ATOM 695 N N . THR A 1 87 ? 10.722 -1.838 -15.499 1.00 98.06 87 THR A N 1
ATOM 696 C CA . THR A 1 87 ? 11.686 -1.875 -14.390 1.00 98.06 87 THR A CA 1
ATOM 697 C C . THR A 1 87 ? 11.037 -2.411 -13.116 1.00 98.06 87 THR A C 1
ATOM 699 O O . THR A 1 87 ? 11.643 -3.224 -12.414 1.00 98.06 87 THR A O 1
ATOM 702 N N . LEU A 1 88 ? 9.791 -2.015 -12.831 1.00 98.19 88 LEU A N 1
ATOM 703 C CA . LEU A 1 88 ? 9.058 -2.489 -11.662 1.00 98.19 88 LEU A CA 1
ATOM 704 C C . LEU A 1 88 ? 8.718 -3.980 -11.776 1.00 98.19 88 LEU A C 1
ATOM 706 O O . LEU A 1 88 ? 8.976 -4.730 -10.835 1.00 98.19 88 LEU A O 1
ATOM 710 N N . LEU A 1 89 ? 8.236 -4.433 -12.940 1.00 98.50 89 LEU A N 1
ATOM 711 C CA . LEU A 1 89 ? 7.972 -5.848 -13.224 1.00 98.50 89 LEU A CA 1
ATOM 712 C C . LEU A 1 89 ? 9.217 -6.716 -13.008 1.00 98.50 89 LEU A C 1
ATOM 714 O O . LEU A 1 89 ? 9.121 -7.785 -12.403 1.00 98.50 89 LEU A O 1
ATOM 718 N N . ASN A 1 90 ? 10.382 -6.223 -13.435 1.00 98.19 90 ASN A N 1
ATOM 719 C CA . ASN A 1 90 ? 11.669 -6.908 -13.323 1.00 98.19 90 ASN A CA 1
ATOM 720 C C . ASN A 1 90 ? 12.337 -6.791 -11.945 1.00 98.19 90 ASN A C 1
ATOM 722 O O . ASN A 1 90 ? 13.444 -7.308 -11.757 1.00 98.19 90 ASN A O 1
ATOM 726 N N . THR A 1 91 ? 11.694 -6.165 -10.952 1.00 98.44 91 THR A N 1
ATOM 727 C CA . THR A 1 91 ? 12.207 -6.149 -9.574 1.00 98.44 91 THR A CA 1
ATOM 728 C C . THR A 1 91 ? 12.507 -7.579 -9.130 1.00 98.44 91 THR A C 1
ATOM 730 O O . THR A 1 91 ? 11.655 -8.455 -9.231 1.00 98.44 91 THR A O 1
ATOM 733 N N . ARG A 1 92 ? 13.738 -7.857 -8.679 1.00 97.44 92 ARG A N 1
ATOM 734 C CA . ARG A 1 92 ? 14.178 -9.224 -8.324 1.00 97.44 92 ARG A CA 1
ATOM 735 C C . ARG A 1 92 ? 13.857 -10.282 -9.398 1.00 97.44 92 ARG A C 1
ATOM 737 O O . ARG A 1 92 ? 13.434 -11.390 -9.069 1.00 97.44 92 ARG A O 1
ATOM 744 N N . SER A 1 93 ? 14.024 -9.929 -10.671 1.00 97.31 93 SER A N 1
ATOM 745 C CA . SER A 1 93 ? 13.758 -10.814 -11.813 1.00 97.31 93 SER A CA 1
ATOM 746 C C . SER A 1 93 ? 12.329 -11.379 -11.820 1.00 97.31 93 SER A C 1
ATOM 748 O O . SER A 1 93 ? 12.116 -12.535 -12.174 1.00 97.31 93 SER A O 1
ATOM 750 N N . GLY A 1 94 ? 11.348 -10.601 -11.347 1.00 97.31 94 GLY A N 1
ATOM 751 C CA . GLY A 1 94 ? 9.941 -11.013 -11.275 1.00 97.31 94 GLY A CA 1
ATOM 752 C C . GLY A 1 94 ? 9.582 -11.902 -10.076 1.00 97.31 94 GLY A C 1
ATOM 753 O O . GLY A 1 94 ? 8.423 -12.301 -9.935 1.00 97.31 94 GLY A O 1
ATOM 754 N N . SER A 1 95 ? 10.543 -12.218 -9.199 1.00 97.88 95 SER A N 1
ATOM 755 C CA . SER A 1 95 ? 10.343 -13.083 -8.031 1.00 97.88 95 SER A CA 1
ATOM 756 C C . SER A 1 95 ? 10.048 -12.266 -6.771 1.00 97.88 95 SER A C 1
ATOM 758 O O . SER A 1 95 ? 10.942 -11.920 -5.998 1.00 97.88 95 SER A O 1
ATOM 760 N N . TYR A 1 96 ? 8.773 -11.947 -6.556 1.00 98.62 96 TYR A N 1
ATOM 761 C CA . TYR A 1 96 ? 8.251 -11.241 -5.379 1.00 98.62 96 TYR A CA 1
ATOM 762 C C . TYR A 1 96 ? 6.785 -11.614 -5.133 1.00 98.62 96 TYR A C 1
ATOM 764 O O . TYR A 1 96 ? 6.118 -12.134 -6.025 1.00 98.62 96 TYR A O 1
ATOM 772 N N . ALA A 1 97 ? 6.285 -11.371 -3.919 1.00 98.62 97 ALA A N 1
ATOM 773 C CA . ALA A 1 97 ? 4.850 -11.441 -3.637 1.00 98.62 97 ALA A CA 1
ATOM 774 C C . ALA A 1 97 ? 4.159 -10.162 -4.112 1.00 98.62 97 ALA A C 1
ATOM 776 O O . ALA A 1 97 ? 3.111 -10.214 -4.753 1.00 98.62 97 ALA A O 1
ATOM 777 N N . ALA A 1 98 ? 4.797 -9.027 -3.824 1.00 98.75 98 ALA A N 1
ATOM 778 C CA . ALA A 1 98 ? 4.411 -7.718 -4.310 1.00 98.75 98 ALA A CA 1
ATOM 779 C C . ALA A 1 98 ? 5.635 -6.804 -4.460 1.00 98.75 98 ALA A C 1
ATOM 781 O O . ALA A 1 98 ? 6.639 -6.961 -3.754 1.00 98.75 98 ALA A O 1
ATOM 782 N N . THR A 1 99 ? 5.545 -5.836 -5.364 1.00 98.69 99 THR A N 1
ATOM 783 C CA . THR A 1 99 ? 6.522 -4.761 -5.504 1.00 98.69 99 THR A CA 1
ATOM 784 C C . THR A 1 99 ? 5.849 -3.433 -5.818 1.00 98.69 99 THR A C 1
ATOM 786 O O . THR A 1 99 ? 4.823 -3.423 -6.491 1.00 98.69 99 THR A O 1
ATOM 789 N N . CYS A 1 100 ? 6.403 -2.323 -5.330 1.00 98.31 100 CYS A N 1
ATOM 790 C CA . CYS A 1 100 ? 5.830 -0.995 -5.546 1.00 98.31 100 CYS A CA 1
ATOM 791 C C . CYS A 1 100 ? 6.876 0.025 -6.006 1.00 98.31 100 CYS A C 1
ATOM 793 O O . CYS A 1 100 ? 8.066 -0.127 -5.707 1.00 98.31 100 CYS A O 1
ATOM 795 N N . SER A 1 101 ? 6.428 1.060 -6.716 1.00 96.94 101 SER A N 1
ATOM 796 C CA . SER A 1 101 ? 7.227 2.255 -7.027 1.00 96.94 101 SER A CA 1
ATOM 797 C C . SER A 1 101 ? 7.397 3.165 -5.807 1.00 96.94 101 SER A C 1
ATOM 799 O O . SER A 1 101 ? 6.837 2.898 -4.756 1.00 96.94 101 SER A O 1
ATOM 801 N N . LEU A 1 102 ? 8.158 4.252 -5.932 1.00 94.62 102 LEU A N 1
ATOM 802 C CA . LEU A 1 102 ? 8.126 5.399 -5.019 1.00 94.62 102 LEU A CA 1
ATOM 803 C C . LEU A 1 102 ? 7.264 6.514 -5.615 1.00 94.62 102 LEU A C 1
ATOM 805 O O . LEU A 1 102 ? 7.486 6.877 -6.767 1.00 94.62 102 LEU A O 1
ATOM 809 N N . ASP A 1 103 ? 6.356 7.105 -4.839 1.00 93.62 103 ASP A N 1
ATOM 810 C CA . ASP A 1 103 ? 5.489 8.195 -5.286 1.00 93.62 103 ASP A CA 1
ATOM 811 C C . ASP A 1 103 ? 5.790 9.541 -4.618 1.00 93.62 103 ASP A C 1
ATOM 813 O O . ASP A 1 103 ? 6.131 9.643 -3.437 1.00 93.62 103 ASP A O 1
ATOM 817 N N . PHE A 1 104 ? 5.641 10.606 -5.404 1.00 93.25 104 PHE A N 1
ATOM 818 C CA . PHE A 1 104 ? 5.951 11.966 -4.985 1.00 93.25 104 PHE A CA 1
ATOM 819 C C . PHE A 1 104 ? 4.791 12.910 -5.288 1.00 93.25 104 PHE A C 1
ATOM 821 O O . PHE A 1 104 ? 4.363 13.060 -6.435 1.00 93.25 104 PHE A O 1
ATOM 828 N N . ALA A 1 105 ? 4.304 13.598 -4.256 1.00 90.31 105 ALA A N 1
ATOM 829 C CA . ALA A 1 105 ? 3.307 14.657 -4.426 1.00 90.31 105 ALA A CA 1
ATOM 830 C C . ALA A 1 105 ? 3.950 15.974 -4.879 1.00 90.31 105 ALA A C 1
ATOM 832 O O . ALA A 1 105 ? 3.359 16.753 -5.626 1.00 90.31 105 ALA A O 1
ATOM 833 N N . LYS A 1 106 ? 5.180 16.227 -4.418 1.00 88.12 106 LYS A N 1
ATOM 834 C CA . LYS A 1 106 ? 5.998 17.400 -4.749 1.00 88.12 106 LYS A CA 1
ATOM 835 C C . LYS A 1 106 ? 7.463 16.973 -4.898 1.00 88.12 106 LYS A C 1
ATOM 837 O O . LYS A 1 106 ? 7.827 15.914 -4.381 1.00 88.12 106 LYS A O 1
ATOM 842 N N . PRO A 1 107 ? 8.321 17.784 -5.543 1.00 86.38 107 PRO A N 1
ATOM 843 C CA . PRO A 1 107 ? 9.754 17.507 -5.631 1.00 86.38 107 PRO A CA 1
ATOM 844 C C . PRO A 1 107 ? 10.370 17.144 -4.271 1.00 86.38 107 PRO A C 1
ATOM 846 O O . PRO A 1 107 ? 10.299 17.918 -3.317 1.00 86.38 107 PRO A O 1
ATOM 849 N N . GLY A 1 108 ? 10.939 15.939 -4.173 1.00 82.56 108 GLY A N 1
ATOM 850 C CA . GLY A 1 108 ? 11.592 15.431 -2.960 1.00 82.56 108 GLY A CA 1
ATOM 851 C C . GLY A 1 108 ? 10.665 15.100 -1.780 1.00 82.56 108 GLY A C 1
ATOM 852 O O . GLY A 1 108 ? 11.169 14.713 -0.724 1.00 82.56 108 GLY A O 1
ATOM 853 N N . LEU A 1 109 ? 9.343 15.234 -1.939 1.00 87.69 109 LEU A N 1
ATOM 854 C CA . LEU A 1 109 ? 8.351 14.935 -0.908 1.00 87.69 109 LEU A CA 1
ATOM 855 C C . LEU A 1 109 ? 7.613 13.637 -1.245 1.00 87.69 109 LEU A C 1
ATOM 857 O O . LEU A 1 109 ? 6.672 13.625 -2.044 1.00 87.69 109 LEU A O 1
ATOM 861 N N . PHE A 1 110 ? 8.077 12.559 -0.621 1.00 87.56 110 PHE A N 1
ATOM 862 C CA . PHE A 1 110 ? 7.466 11.239 -0.675 1.00 87.56 110 PHE A CA 1
ATOM 863 C C . PHE A 1 110 ? 6.051 11.281 -0.095 1.00 87.56 110 PHE A C 1
ATOM 865 O O . PHE A 1 110 ? 5.836 11.869 0.970 1.00 87.56 110 PHE A O 1
ATOM 872 N N . TYR A 1 111 ? 5.095 10.697 -0.817 1.00 87.88 111 TYR A N 1
ATOM 873 C CA . TYR A 1 111 ? 3.677 10.858 -0.516 1.00 87.88 111 TYR A CA 1
ATOM 874 C C . TYR A 1 111 ? 3.127 9.756 0.392 1.00 87.88 111 TYR A C 1
ATOM 876 O O . TYR A 1 111 ? 2.717 10.053 1.517 1.00 87.88 111 TYR A O 1
ATOM 884 N N . ASP A 1 112 ? 3.115 8.502 -0.068 1.00 83.44 112 ASP A N 1
ATOM 885 C CA . ASP A 1 112 ? 2.362 7.438 0.601 1.00 83.44 112 ASP A CA 1
ATOM 886 C C . ASP A 1 112 ? 3.130 6.823 1.783 1.00 83.44 112 ASP A C 1
ATOM 888 O O . ASP A 1 112 ? 3.812 5.797 1.698 1.00 83.44 112 ASP A O 1
ATOM 892 N N . THR A 1 113 ? 2.978 7.481 2.931 1.00 87.38 113 THR A N 1
ATOM 893 C CA . THR A 1 113 ? 3.421 7.009 4.249 1.00 87.38 113 THR A CA 1
ATOM 894 C C . THR A 1 113 ? 2.387 6.113 4.936 1.00 87.38 113 THR A C 1
ATOM 896 O O . THR A 1 113 ? 2.719 5.421 5.904 1.00 87.38 113 THR A O 1
ATOM 899 N N . PHE A 1 114 ? 1.138 6.102 4.458 1.00 89.38 114 PHE A N 1
ATOM 900 C CA . PHE A 1 114 ? 0.043 5.409 5.130 1.00 89.38 114 PHE A CA 1
ATOM 901 C C . PHE A 1 114 ? 0.131 3.895 4.926 1.00 89.38 114 PHE A C 1
ATOM 903 O O . PHE A 1 114 ? 0.038 3.158 5.910 1.00 89.38 114 PHE A O 1
ATOM 910 N N . ALA A 1 115 ? 0.389 3.430 3.698 1.00 94.12 115 ALA A N 1
ATOM 911 C CA . ALA A 1 115 ? 0.519 2.002 3.404 1.00 94.12 115 ALA A CA 1
ATOM 912 C C . ALA A 1 115 ? 1.939 1.455 3.627 1.00 94.12 115 ALA A C 1
ATOM 914 O O . ALA A 1 115 ? 2.106 0.256 3.867 1.00 94.12 115 ALA A O 1
ATOM 915 N N . LEU A 1 116 ? 2.966 2.310 3.555 1.00 95.62 116 LEU A N 1
ATOM 916 C CA . LEU A 1 116 ? 4.366 1.894 3.641 1.00 95.62 116 LEU A CA 1
ATOM 917 C C . LEU A 1 116 ? 4.751 1.465 5.063 1.00 95.62 116 LEU A C 1
ATOM 919 O O . LEU A 1 116 ? 4.709 2.267 6.000 1.00 95.62 116 LEU A O 1
ATOM 923 N N . ARG A 1 117 ? 5.210 0.220 5.216 1.00 95.69 117 ARG A N 1
ATOM 924 C CA . ARG A 1 117 ? 5.828 -0.276 6.453 1.00 95.69 117 ARG A CA 1
ATOM 925 C C . ARG A 1 117 ? 7.186 -0.875 6.154 1.00 95.69 117 ARG A C 1
ATOM 927 O O . ARG A 1 117 ? 7.302 -1.750 5.302 1.00 95.69 117 ARG A O 1
ATOM 934 N N . ASP A 1 118 ? 8.216 -0.402 6.843 1.00 94.62 118 ASP A N 1
ATOM 935 C CA . ASP A 1 118 ? 9.589 -0.845 6.622 1.00 94.62 118 ASP A CA 1
ATOM 936 C C . ASP A 1 118 ? 9.801 -2.320 7.010 1.00 94.62 118 ASP A C 1
ATOM 938 O O . ASP A 1 118 ? 8.870 -3.020 7.403 1.00 94.62 118 ASP A O 1
ATOM 942 N N . TRP A 1 119 ? 11.029 -2.834 6.897 1.00 94.69 119 TRP A N 1
ATOM 943 C CA . TRP A 1 119 ? 11.312 -4.242 7.203 1.00 94.69 119 TRP A CA 1
ATOM 944 C C . TRP A 1 119 ? 10.918 -4.670 8.631 1.00 94.69 119 TRP A C 1
ATOM 946 O O . TRP A 1 119 ? 10.641 -5.849 8.859 1.00 94.69 119 TRP A O 1
ATOM 956 N N . LYS A 1 120 ? 10.890 -3.744 9.597 1.00 91.81 120 LYS A N 1
ATOM 957 C CA . LYS A 1 120 ? 10.454 -4.009 10.975 1.00 91.81 120 LYS A CA 1
ATOM 958 C C . LYS A 1 120 ? 8.950 -3.799 11.180 1.00 91.81 120 LYS A C 1
ATOM 960 O O . LYS A 1 120 ? 8.445 -4.120 12.252 1.00 91.81 120 LYS A O 1
ATOM 965 N N . GLY A 1 121 ? 8.232 -3.299 10.178 1.00 91.56 121 GLY A N 1
ATOM 966 C CA . GLY A 1 121 ? 6.825 -2.939 10.308 1.00 91.56 121 GLY A CA 1
ATOM 967 C C . GLY A 1 121 ? 6.637 -1.531 10.880 1.00 91.56 121 GLY A C 1
ATOM 968 O O . GLY A 1 121 ? 5.563 -1.212 11.394 1.00 91.56 121 GLY A O 1
ATOM 969 N N . SER A 1 122 ? 7.672 -0.689 10.846 1.00 90.62 122 SER A N 1
ATOM 970 C CA . SER A 1 122 ? 7.570 0.709 11.264 1.00 90.62 122 SER A CA 1
ATOM 971 C C . SER A 1 122 ? 7.019 1.559 10.124 1.00 90.62 122 SER A C 1
ATOM 973 O O . SER A 1 122 ? 7.284 1.288 8.951 1.00 90.62 122 SER A O 1
ATOM 975 N N . ALA A 1 123 ? 6.248 2.595 10.458 1.00 90.94 123 ALA A N 1
ATOM 976 C CA . ALA A 1 123 ? 5.821 3.595 9.484 1.00 90.94 123 ALA A CA 1
ATOM 977 C C . ALA A 1 123 ? 7.032 4.295 8.843 1.00 90.94 123 ALA A C 1
ATOM 979 O O . ALA A 1 123 ? 8.147 4.247 9.372 1.00 90.94 123 ALA A O 1
ATOM 980 N N . ALA A 1 124 ? 6.805 4.961 7.708 1.00 89.62 124 ALA A N 1
ATOM 981 C CA . ALA A 1 124 ? 7.833 5.778 7.073 1.00 89.62 124 ALA A CA 1
ATOM 982 C C . ALA A 1 124 ? 8.436 6.760 8.094 1.00 89.62 124 ALA A C 1
ATOM 984 O O . ALA A 1 124 ? 7.718 7.501 8.763 1.00 89.62 124 ALA A O 1
ATOM 985 N N . PHE A 1 125 ? 9.763 6.764 8.210 1.00 87.19 125 PHE A N 1
ATOM 986 C CA . PHE A 1 125 ? 10.477 7.624 9.152 1.00 87.19 125 PHE A CA 1
ATOM 987 C C . PHE A 1 125 ? 10.355 9.101 8.773 1.00 87.19 125 PHE A C 1
ATOM 989 O O . PHE A 1 125 ? 10.297 9.973 9.637 1.00 87.19 125 PHE A O 1
ATOM 996 N N . SER A 1 126 ? 10.326 9.390 7.474 1.00 85.69 126 SER A N 1
ATOM 997 C CA . SER A 1 126 ? 10.180 10.744 6.963 1.00 85.69 126 SER A CA 1
ATOM 998 C C . SER A 1 126 ? 9.600 10.732 5.553 1.00 85.69 126 SER A C 1
ATOM 1000 O O . SER A 1 126 ? 9.833 9.806 4.781 1.00 85.69 126 SER A O 1
ATOM 1002 N N . GLN A 1 127 ? 8.890 11.804 5.197 1.00 87.88 127 GLN A N 1
ATOM 1003 C CA . GLN A 1 127 ? 8.514 12.105 3.811 1.00 87.88 127 GLN A CA 1
ATOM 1004 C C . GLN A 1 127 ? 9.689 12.652 2.987 1.00 87.88 127 GLN A C 1
ATOM 1006 O O . GLN A 1 127 ? 9.598 12.793 1.771 1.00 87.88 127 GLN A O 1
ATOM 1011 N N . ARG A 1 128 ? 10.810 12.992 3.629 1.00 85.56 128 ARG A N 1
ATOM 1012 C CA . ARG A 1 128 ? 12.048 13.367 2.946 1.00 85.56 128 ARG A CA 1
ATOM 1013 C C . ARG A 1 128 ? 13.080 12.274 3.131 1.00 85.56 128 ARG A C 1
ATOM 1015 O O . ARG A 1 128 ? 13.035 11.498 4.078 1.00 85.56 128 ARG A O 1
ATOM 1022 N N . TYR A 1 129 ? 14.040 12.236 2.224 1.00 81.44 129 TYR A N 1
ATOM 1023 C CA . TYR A 1 129 ? 15.130 11.286 2.324 1.00 81.44 129 TYR A CA 1
ATOM 1024 C C . TYR A 1 129 ? 15.912 11.467 3.650 1.00 81.44 129 TYR A C 1
ATOM 1026 O O . TYR A 1 129 ? 16.263 12.606 3.982 1.00 81.44 129 TYR A O 1
ATOM 1034 N N . PRO A 1 130 ? 16.243 10.388 4.392 1.00 82.75 130 PRO A N 1
ATOM 1035 C CA . PRO A 1 130 ? 15.915 8.979 4.139 1.00 82.75 130 PRO A CA 1
ATOM 1036 C C . PRO A 1 130 ? 14.521 8.583 4.665 1.00 82.75 130 PRO A C 1
ATOM 1038 O O . PRO A 1 130 ? 14.171 8.886 5.801 1.00 82.75 130 PRO A O 1
ATOM 1041 N N . TYR A 1 131 ? 13.758 7.824 3.871 1.00 87.69 131 TYR A N 1
ATOM 1042 C CA . TYR A 1 131 ? 12.374 7.433 4.203 1.00 87.69 131 TYR A CA 1
ATOM 1043 C C . TYR A 1 131 ? 12.267 6.337 5.276 1.00 87.69 131 TYR A C 1
ATOM 1045 O O . TYR A 1 131 ? 11.208 6.150 5.871 1.00 87.69 131 TYR A O 1
ATOM 1053 N N . PHE A 1 132 ? 13.356 5.601 5.524 1.00 90.44 132 PHE A N 1
ATOM 1054 C CA . PHE A 1 132 ? 13.382 4.417 6.387 1.00 90.44 132 PHE A CA 1
ATOM 1055 C C . PHE A 1 132 ? 14.357 4.558 7.548 1.00 90.44 132 PHE A C 1
ATOM 1057 O O . PHE A 1 132 ? 15.511 4.966 7.375 1.00 90.44 132 PHE A O 1
ATOM 1064 N N . SER A 1 133 ? 13.934 4.075 8.709 1.00 85.19 133 SER A N 1
ATOM 1065 C CA . SER A 1 133 ? 14.769 3.930 9.897 1.00 85.19 133 SER A CA 1
ATOM 1066 C C . SER A 1 133 ? 15.272 2.502 10.109 1.00 85.19 133 SER A C 1
ATOM 1068 O O . SER A 1 133 ? 16.383 2.334 10.618 1.00 85.19 133 SER A O 1
ATOM 1070 N N . ALA A 1 134 ? 14.558 1.458 9.663 1.00 90.31 134 ALA A N 1
ATOM 1071 C CA . ALA A 1 134 ? 15.098 0.103 9.701 1.00 90.31 134 ALA A CA 1
ATOM 1072 C C . ALA A 1 134 ? 16.367 -0.007 8.846 1.00 90.31 134 ALA A C 1
ATOM 1074 O O . ALA A 1 134 ? 16.365 0.248 7.638 1.00 90.31 134 ALA A O 1
ATOM 1075 N N . ARG A 1 135 ? 17.464 -0.466 9.467 1.00 89.88 135 ARG A N 1
ATOM 1076 C CA . ARG A 1 135 ? 18.780 -0.607 8.819 1.00 89.88 135 ARG A CA 1
ATOM 1077 C C . ARG A 1 135 ? 18.720 -1.395 7.510 1.00 89.88 135 ARG A C 1
ATOM 1079 O O . ARG A 1 135 ? 19.374 -1.015 6.547 1.00 89.88 135 ARG A O 1
ATOM 1086 N N . ARG A 1 136 ? 17.934 -2.477 7.456 1.00 93.75 136 ARG A N 1
ATOM 1087 C CA . ARG A 1 136 ? 17.822 -3.324 6.257 1.00 93.75 136 ARG A CA 1
ATOM 1088 C C . ARG A 1 136 ? 17.198 -2.564 5.082 1.00 93.75 136 ARG A C 1
ATOM 1090 O O . ARG A 1 136 ? 17.765 -2.582 3.994 1.00 93.75 136 ARG A O 1
ATOM 1097 N N . SER A 1 137 ? 16.083 -1.872 5.316 1.00 94.69 137 SER A N 1
ATOM 1098 C CA . SER A 1 137 ? 15.402 -1.079 4.288 1.00 94.69 137 SER A CA 1
ATOM 1099 C C . SER A 1 137 ? 16.243 0.135 3.879 1.00 94.69 137 SER A C 1
ATOM 1101 O O . SER A 1 137 ? 16.469 0.361 2.694 1.00 94.69 137 SER A O 1
ATOM 1103 N N . ARG A 1 138 ? 16.814 0.864 4.848 1.00 90.44 138 ARG A N 1
ATOM 1104 C CA . ARG A 1 138 ? 17.673 2.028 4.580 1.00 90.44 138 ARG A CA 1
ATOM 1105 C C . ARG A 1 138 ? 18.936 1.672 3.794 1.00 90.44 138 ARG A C 1
ATOM 1107 O O . ARG A 1 138 ? 19.291 2.394 2.872 1.00 90.44 138 ARG A O 1
ATOM 1114 N N . ASN A 1 139 ? 19.616 0.577 4.132 1.00 90.25 139 ASN A N 1
ATOM 1115 C CA . ASN A 1 139 ? 20.834 0.179 3.421 1.00 90.25 139 ASN A CA 1
ATOM 1116 C C . ASN A 1 139 ? 20.533 -0.238 1.975 1.00 90.25 139 ASN A C 1
ATOM 1118 O O . ASN A 1 139 ? 21.318 0.070 1.083 1.00 90.25 139 ASN A O 1
ATOM 1122 N N . ALA A 1 140 ? 19.398 -0.903 1.730 1.00 93.44 140 ALA A N 1
ATOM 1123 C CA . ALA A 1 140 ? 18.957 -1.206 0.371 1.00 93.44 140 ALA A CA 1
ATOM 1124 C C . ALA A 1 140 ? 18.625 0.072 -0.417 1.00 93.44 140 ALA A C 1
ATOM 1126 O O . ALA A 1 140 ? 19.059 0.192 -1.561 1.00 93.44 140 ALA A O 1
ATOM 1127 N N . LEU A 1 141 ? 17.953 1.044 0.221 1.00 90.88 141 LEU A N 1
ATOM 1128 C CA . LEU A 1 141 ? 17.674 2.361 -0.359 1.00 90.88 141 LEU A CA 1
ATOM 1129 C C . LEU A 1 141 ? 18.977 3.071 -0.755 1.00 90.88 141 LEU A C 1
ATOM 1131 O O . LEU A 1 141 ? 19.128 3.465 -1.905 1.00 90.88 141 LEU A O 1
ATOM 1135 N N . LEU A 1 142 ? 19.941 3.162 0.167 1.00 86.50 142 LEU A N 1
ATOM 1136 C CA . LEU A 1 142 ? 21.260 3.765 -0.072 1.00 86.50 142 LEU A CA 1
ATOM 1137 C C . LEU A 1 142 ? 22.022 3.093 -1.222 1.00 86.50 142 LEU A C 1
ATOM 1139 O O . LEU A 1 142 ? 22.753 3.758 -1.947 1.00 86.50 142 LEU A O 1
ATOM 1143 N N . ALA A 1 143 ? 21.850 1.782 -1.386 1.00 89.38 143 ALA A N 1
ATOM 1144 C CA . ALA A 1 143 ? 22.495 1.008 -2.438 1.00 89.38 143 ALA A CA 1
ATOM 1145 C C . ALA A 1 143 ? 21.741 1.030 -3.782 1.00 89.38 143 ALA A C 1
ATOM 1147 O O . ALA A 1 143 ? 22.184 0.355 -4.710 1.00 89.38 143 ALA A O 1
ATOM 1148 N N . GLY A 1 144 ? 20.593 1.714 -3.887 1.00 90.00 144 GLY A N 1
ATOM 1149 C CA . GLY A 1 144 ? 19.748 1.696 -5.091 1.00 90.00 144 GLY A CA 1
ATOM 1150 C C . GLY A 1 144 ? 19.182 0.308 -5.427 1.00 90.00 144 GLY A C 1
ATOM 1151 O O . GLY A 1 144 ? 18.858 0.021 -6.579 1.00 90.00 144 GLY A O 1
ATOM 1152 N N . LYS A 1 145 ? 19.097 -0.588 -4.435 1.00 94.75 145 LYS A N 1
ATOM 1153 C CA . LYS A 1 145 ? 18.623 -1.972 -4.592 1.00 94.75 145 LYS A CA 1
ATOM 1154 C C . LYS A 1 145 ? 17.166 -2.091 -4.165 1.00 94.75 145 LYS A C 1
ATOM 1156 O O . LYS A 1 145 ? 16.684 -1.279 -3.385 1.00 94.75 145 LYS A O 1
ATOM 1161 N N . ALA A 1 146 ? 16.490 -3.149 -4.615 1.00 97.50 146 ALA A N 1
ATOM 1162 C CA . ALA A 1 146 ? 15.145 -3.486 -4.149 1.00 97.50 146 ALA A CA 1
ATOM 1163 C C . ALA A 1 146 ? 15.090 -3.509 -2.611 1.00 97.50 146 ALA A C 1
ATOM 1165 O O . ALA A 1 146 ? 15.863 -4.213 -1.952 1.00 97.50 146 ALA A O 1
ATOM 1166 N N . ILE A 1 147 ? 14.183 -2.717 -2.049 1.00 97.75 147 ILE A N 1
ATOM 1167 C CA . ILE A 1 147 ? 14.107 -2.424 -0.623 1.00 97.75 147 ILE A CA 1
ATOM 1168 C C . ILE A 1 147 ? 13.127 -3.401 0.020 1.00 97.75 147 ILE A C 1
ATOM 1170 O O . ILE A 1 147 ? 11.945 -3.375 -0.322 1.00 97.75 147 ILE A O 1
ATOM 1174 N N . PRO A 1 148 ? 13.574 -4.248 0.960 1.00 97.88 148 PRO A N 1
ATOM 1175 C CA . PRO A 1 148 ? 12.667 -5.133 1.669 1.00 97.88 148 PRO A CA 1
ATOM 1176 C C . PRO A 1 148 ? 11.802 -4.315 2.633 1.00 97.88 148 PRO A C 1
ATOM 1178 O O . PRO A 1 148 ? 12.319 -3.537 3.444 1.00 97.88 148 PRO A O 1
ATOM 1181 N N . VAL A 1 149 ? 10.493 -4.511 2.542 1.00 97.62 149 VAL A N 1
ATOM 1182 C CA . VAL A 1 149 ? 9.456 -3.839 3.337 1.00 97.62 149 VAL A CA 1
ATOM 1183 C C . VAL A 1 149 ? 8.413 -4.873 3.768 1.00 97.62 149 VAL A C 1
ATOM 1185 O O . VAL A 1 149 ? 8.402 -5.986 3.241 1.00 97.62 149 VAL A O 1
ATOM 1188 N N . GLN A 1 150 ? 7.564 -4.544 4.740 1.00 96.81 150 GLN A N 1
ATOM 1189 C CA . GLN A 1 150 ? 6.415 -5.390 5.084 1.00 96.81 150 GLN A CA 1
ATOM 1190 C C . GLN A 1 150 ? 5.167 -5.031 4.262 1.00 96.81 150 GLN A C 1
ATOM 1192 O O . GLN A 1 150 ? 4.352 -5.906 3.988 1.00 96.81 150 GLN A O 1
ATOM 1197 N N . SER A 1 151 ? 5.038 -3.779 3.813 1.00 97.62 151 SER A N 1
ATOM 1198 C CA . SER A 1 151 ? 3.950 -3.330 2.933 1.00 97.62 151 SER A CA 1
ATOM 1199 C C . SER A 1 151 ? 4.337 -2.072 2.152 1.00 97.62 151 SER A C 1
ATOM 1201 O O . SER A 1 151 ? 5.166 -1.288 2.616 1.00 97.62 151 SER A O 1
ATOM 1203 N N . CYS A 1 152 ? 3.741 -1.876 0.972 1.00 97.25 152 CYS A N 1
ATOM 1204 C CA . CYS A 1 152 ? 3.873 -0.671 0.140 1.00 97.25 152 CYS A CA 1
ATOM 1205 C C . CYS A 1 152 ? 2.671 -0.520 -0.812 1.00 97.25 152 CYS A C 1
ATOM 1207 O O . CYS A 1 152 ? 1.958 -1.492 -1.063 1.00 97.25 152 CYS A O 1
ATOM 1209 N N . TRP A 1 153 ? 2.454 0.671 -1.373 1.00 95.62 153 TRP A N 1
ATOM 1210 C CA . TRP A 1 153 ? 1.487 0.873 -2.466 1.00 95.62 153 TRP A CA 1
ATOM 1211 C C . TRP A 1 153 ? 1.977 1.932 -3.452 1.00 95.62 153 TRP A C 1
ATOM 1213 O O . TRP A 1 153 ? 2.188 1.620 -4.619 1.00 95.62 153 TRP A O 1
ATOM 1223 N N . ASN A 1 154 ? 2.262 3.138 -2.954 1.00 88.25 154 ASN A N 1
ATOM 1224 C CA . ASN A 1 154 ? 3.188 4.116 -3.532 1.00 88.25 154 ASN A CA 1
ATOM 1225 C C . ASN A 1 154 ? 3.037 4.380 -5.042 1.00 88.25 154 ASN A C 1
ATOM 1227 O O . ASN A 1 154 ? 4.004 4.321 -5.808 1.00 88.25 154 ASN A O 1
ATOM 1231 N N . GLY A 1 155 ? 1.810 4.678 -5.472 1.00 93.00 155 GLY A N 1
ATOM 1232 C CA . GLY A 1 155 ? 1.461 5.042 -6.848 1.00 93.00 155 GLY A CA 1
ATOM 1233 C C . GLY A 1 155 ? 1.235 3.852 -7.787 1.00 93.00 155 GLY A C 1
ATOM 1234 O O . GLY A 1 155 ? 0.204 3.797 -8.456 1.00 93.00 155 GLY A O 1
ATOM 1235 N N . ILE A 1 156 ? 2.164 2.894 -7.822 1.00 97.88 156 ILE A N 1
ATOM 1236 C CA . ILE A 1 156 ? 2.068 1.666 -8.621 1.00 97.88 156 ILE A CA 1
ATOM 1237 C C . ILE A 1 156 ? 2.438 0.472 -7.753 1.00 97.88 156 ILE A C 1
ATOM 1239 O O . ILE A 1 156 ? 3.546 0.416 -7.218 1.00 97.88 156 ILE A O 1
ATOM 1243 N N . ALA A 1 157 ? 1.550 -0.520 -7.693 1.00 98.25 157 ALA A N 1
ATOM 1244 C CA . ALA A 1 157 ? 1.778 -1.773 -6.983 1.00 98.25 157 ALA A CA 1
ATOM 1245 C C . ALA A 1 157 ? 1.550 -2.969 -7.912 1.00 98.25 157 ALA A C 1
ATOM 1247 O O . ALA A 1 157 ? 0.497 -3.100 -8.534 1.00 98.25 157 ALA A O 1
ATOM 1248 N N . ILE A 1 158 ? 2.530 -3.864 -7.991 1.00 98.69 158 ILE A N 1
ATOM 1249 C CA . ILE A 1 158 ? 2.469 -5.095 -8.777 1.00 98.69 158 ILE A CA 1
ATOM 1250 C C . ILE A 1 158 ? 2.459 -6.282 -7.832 1.00 98.69 158 ILE A C 1
ATOM 1252 O O . ILE A 1 158 ? 3.354 -6.423 -7.004 1.00 98.69 158 ILE A O 1
ATOM 1256 N N . PHE A 1 159 ? 1.488 -7.170 -7.994 1.00 98.69 159 PHE A N 1
ATOM 1257 C CA . PHE A 1 159 ? 1.372 -8.395 -7.216 1.00 98.69 159 PHE A CA 1
ATOM 1258 C C . PHE A 1 159 ? 1.600 -9.621 -8.090 1.00 98.69 159 PHE A C 1
ATOM 1260 O O . PHE A 1 159 ? 1.239 -9.638 -9.268 1.00 98.69 159 PHE A O 1
ATOM 1267 N N . ASP A 1 160 ? 2.153 -10.676 -7.491 1.00 98.50 160 ASP A N 1
ATOM 1268 C CA . ASP A 1 160 ? 1.948 -12.029 -8.001 1.00 98.50 160 ASP A CA 1
ATOM 1269 C C . ASP A 1 160 ? 0.441 -12.308 -8.018 1.00 98.50 160 ASP A C 1
ATOM 1271 O O . ASP A 1 160 ? -0.252 -12.091 -7.022 1.00 98.50 160 ASP A O 1
ATOM 1275 N N . ALA A 1 161 ? -0.079 -12.718 -9.170 1.00 98.06 161 ALA A N 1
ATOM 1276 C CA . ALA A 1 161 ? -1.515 -12.836 -9.361 1.00 98.06 161 ALA A CA 1
ATOM 1277 C C . ALA A 1 161 ? -2.092 -14.119 -8.743 1.00 98.06 161 ALA A C 1
ATOM 1279 O O . ALA A 1 161 ? -3.305 -14.200 -8.551 1.00 98.06 161 ALA A O 1
ATOM 1280 N N . ALA A 1 162 ? -1.271 -15.131 -8.436 1.00 97.12 162 ALA A N 1
ATOM 1281 C CA . ALA A 1 162 ? -1.761 -16.437 -7.993 1.00 97.12 162 ALA A CA 1
ATOM 1282 C C . ALA A 1 162 ? -2.688 -16.364 -6.756 1.00 97.12 162 ALA A C 1
ATOM 1284 O O . ALA A 1 162 ? -3.761 -16.972 -6.795 1.00 97.12 162 ALA A O 1
ATOM 1285 N N . PRO A 1 163 ? -2.389 -15.579 -5.696 1.00 97.25 163 PRO A N 1
ATOM 1286 C CA . PRO A 1 163 ? -3.271 -15.461 -4.533 1.00 97.25 163 PRO A CA 1
ATOM 1287 C C . PRO A 1 163 ? -4.662 -14.900 -4.853 1.00 97.25 163 PRO A C 1
ATOM 1289 O O . PRO A 1 163 ? -5.635 -15.274 -4.204 1.00 97.25 163 PRO A O 1
ATOM 1292 N N . PHE A 1 164 ? -4.786 -14.029 -5.858 1.00 97.62 164 PHE A N 1
ATOM 1293 C CA . PHE A 1 164 ? -6.052 -13.379 -6.225 1.00 97.62 164 PHE A CA 1
ATOM 1294 C C . PHE A 1 164 ? -6.988 -14.280 -7.036 1.00 97.62 164 PHE A C 1
ATOM 1296 O O . PHE A 1 164 ? -8.176 -13.968 -7.148 1.00 97.62 164 PHE A O 1
ATOM 1303 N N . GLN A 1 165 ? -6.452 -15.369 -7.593 1.00 95.50 165 GLN A N 1
ATOM 1304 C CA . GLN A 1 165 ? -7.118 -16.250 -8.556 1.00 95.50 165 GLN A CA 1
ATOM 1305 C C . GLN A 1 165 ? -7.468 -17.627 -7.961 1.00 95.50 165 GLN A C 1
ATOM 1307 O O . GLN A 1 165 ? -7.911 -18.515 -8.687 1.00 95.50 165 GLN A O 1
ATOM 1312 N N . THR A 1 166 ? -7.266 -17.843 -6.655 1.00 90.06 166 THR A N 1
ATOM 1313 C CA . THR A 1 166 ? -7.609 -19.128 -6.021 1.00 90.06 166 THR A CA 1
ATOM 1314 C C . THR A 1 166 ? -9.127 -19.328 -5.947 1.00 90.06 166 THR A C 1
ATOM 1316 O O . THR A 1 166 ? -9.884 -18.379 -5.754 1.00 90.06 166 THR A O 1
ATOM 1319 N N . THR A 1 167 ? -9.589 -20.572 -6.090 1.00 79.56 167 THR A N 1
ATOM 1320 C CA . THR A 1 167 ? -11.026 -20.894 -6.161 1.00 79.56 167 THR A CA 1
ATOM 1321 C C . THR A 1 167 ? -11.728 -20.911 -4.804 1.00 79.56 167 THR A C 1
ATOM 1323 O O . THR A 1 167 ? -12.940 -20.738 -4.748 1.00 79.56 167 THR A O 1
ATOM 1326 N N . GLN A 1 168 ? -10.990 -21.135 -3.713 1.00 84.19 168 GLN A N 1
ATOM 1327 C CA . GLN A 1 168 ? -11.566 -21.279 -2.371 1.00 84.19 168 GLN A CA 1
ATOM 1328 C C . GLN A 1 168 ? -11.616 -19.948 -1.622 1.00 84.19 168 GLN A C 1
ATOM 1330 O O . GLN A 1 168 ? -12.668 -19.541 -1.139 1.00 84.19 168 GLN A O 1
ATOM 1335 N N . THR A 1 169 ? -10.469 -19.281 -1.499 1.00 89.56 169 THR A N 1
ATOM 1336 C CA . THR A 1 169 ? -10.318 -18.058 -0.702 1.00 89.56 169 THR A CA 1
ATOM 1337 C C . THR A 1 169 ? -9.351 -17.116 -1.412 1.00 89.56 169 THR A C 1
ATOM 1339 O O . THR A 1 169 ? -8.172 -17.052 -1.042 1.00 89.56 169 THR A O 1
ATOM 1342 N N . PRO A 1 170 ? -9.804 -16.429 -2.474 1.00 95.31 170 PRO A N 1
ATOM 1343 C CA . PRO A 1 170 ? -8.947 -15.513 -3.201 1.00 95.31 170 PRO A CA 1
ATOM 1344 C C . PRO A 1 170 ? -8.583 -14.308 -2.328 1.00 95.31 170 PRO A C 1
ATOM 1346 O O . PRO A 1 170 ? -9.388 -13.824 -1.533 1.00 95.31 170 PRO A O 1
ATOM 1349 N N . LEU A 1 171 ? -7.359 -13.814 -2.489 1.00 97.00 171 LEU A N 1
ATOM 1350 C CA . LEU A 1 171 ? -6.867 -12.630 -1.794 1.00 97.00 171 LEU A CA 1
ATOM 1351 C C . LEU A 1 171 ? -7.690 -11.400 -2.205 1.00 97.00 171 LEU A C 1
ATOM 1353 O O . LEU A 1 171 ? -7.825 -11.111 -3.395 1.00 97.00 171 LEU A O 1
ATOM 1357 N N . ARG A 1 172 ? -8.243 -10.677 -1.233 1.00 96.94 172 ARG A N 1
ATOM 1358 C CA . ARG A 1 172 ? -9.093 -9.497 -1.446 1.00 96.94 172 ARG A CA 1
ATOM 1359 C C . ARG A 1 172 ? -8.730 -8.399 -0.457 1.00 96.94 172 ARG A C 1
ATOM 1361 O O . ARG A 1 172 ? -8.214 -8.676 0.623 1.00 96.94 172 ARG A O 1
ATOM 1368 N N . PHE A 1 173 ? -9.004 -7.157 -0.837 1.00 97.44 173 PHE A N 1
ATOM 1369 C CA . PHE A 1 173 ? -8.841 -6.011 0.047 1.00 97.44 173 PHE A CA 1
ATOM 1370 C C . PHE A 1 173 ? -9.872 -6.079 1.170 1.00 97.44 173 PHE A C 1
ATOM 1372 O O . PHE A 1 173 ? -11.021 -6.466 0.954 1.00 97.44 173 PHE A O 1
ATOM 1379 N N . ARG A 1 174 ? -9.468 -5.676 2.371 1.00 95.50 174 ARG A N 1
ATOM 1380 C CA . ARG A 1 174 ? -10.351 -5.571 3.532 1.00 95.50 174 ARG A CA 1
ATOM 1381 C C . ARG A 1 174 ? -9.979 -4.360 4.372 1.00 95.50 174 ARG A C 1
ATOM 1383 O O . ARG A 1 174 ? -8.860 -3.862 4.280 1.00 95.50 174 ARG A O 1
ATOM 1390 N N . ALA A 1 175 ? -10.906 -3.953 5.226 1.00 94.50 175 ALA A N 1
ATOM 1391 C CA . ALA A 1 175 ? -10.643 -3.040 6.328 1.00 94.50 175 ALA A CA 1
ATOM 1392 C C . ALA A 1 175 ? -10.425 -3.819 7.636 1.00 94.50 175 ALA A C 1
ATOM 1394 O O . ALA A 1 175 ? -10.522 -5.053 7.685 1.00 94.50 175 ALA A O 1
ATOM 1395 N N . ILE A 1 176 ? -10.138 -3.094 8.715 1.00 93.94 176 ILE A N 1
ATOM 1396 C CA . ILE A 1 176 ? -10.252 -3.646 10.067 1.00 93.94 176 ILE A CA 1
ATOM 1397 C C . ILE A 1 176 ? -11.734 -3.754 10.485 1.00 93.94 176 ILE A C 1
ATOM 1399 O O . ILE A 1 176 ? -12.556 -2.972 9.991 1.00 93.94 176 ILE A O 1
ATOM 1403 N N . PRO A 1 177 ? -12.084 -4.666 11.413 1.00 92.25 177 PRO A N 1
ATOM 1404 C CA . PRO A 1 177 ? -13.452 -4.793 11.916 1.00 92.25 177 PRO A CA 1
ATOM 1405 C C . PRO A 1 177 ? -13.966 -3.501 12.559 1.00 92.25 177 PRO A C 1
ATOM 1407 O O . PRO A 1 177 ? -13.198 -2.788 13.207 1.00 92.25 177 PRO A O 1
ATOM 1410 N N . ASP A 1 178 ? -15.272 -3.239 12.459 1.00 91.69 178 ASP A N 1
ATOM 1411 C CA . ASP A 1 178 ? -15.894 -2.076 13.111 1.00 91.69 178 ASP A CA 1
ATOM 1412 C C . ASP A 1 178 ? -15.723 -2.105 14.635 1.00 91.69 178 ASP A C 1
ATOM 1414 O O . ASP A 1 178 ? -15.529 -1.058 15.246 1.00 91.69 178 ASP A O 1
ATOM 1418 N N . SER A 1 179 ? -15.710 -3.295 15.258 1.00 91.69 179 SER A N 1
ATOM 1419 C CA . SER A 1 179 ? -15.463 -3.428 16.702 1.00 91.69 179 SER A CA 1
ATOM 1420 C C . SER A 1 179 ? -14.090 -2.892 17.114 1.00 91.69 179 SER A C 1
ATOM 1422 O O . SER A 1 179 ? -13.976 -2.286 18.174 1.00 91.69 179 SER A O 1
ATOM 1424 N N . LEU A 1 180 ? -13.070 -3.039 16.261 1.00 91.81 180 LEU A N 1
ATOM 1425 C CA . LEU A 1 180 ? -11.748 -2.461 16.501 1.00 91.81 180 LEU A CA 1
ATOM 1426 C C . LEU A 1 180 ? -11.721 -0.963 16.181 1.00 91.81 180 LEU A C 1
ATOM 1428 O O . LEU A 1 180 ? -11.075 -0.199 16.893 1.00 91.81 180 LEU A O 1
ATOM 1432 N N . ALA A 1 181 ? -12.441 -0.527 15.147 1.00 92.19 181 ALA A N 1
ATOM 1433 C CA . ALA A 1 181 ? -12.495 0.883 14.764 1.00 92.19 181 ALA A CA 1
ATOM 1434 C C . ALA A 1 181 ? -13.078 1.783 15.868 1.00 92.19 181 ALA A C 1
ATOM 1436 O O . ALA A 1 181 ? -12.646 2.925 16.012 1.00 92.19 181 ALA A O 1
ATOM 1437 N N . LYS A 1 182 ? -13.973 1.250 16.717 1.00 91.94 182 LYS A N 1
ATOM 1438 C CA . LYS A 1 182 ? -14.492 1.930 17.925 1.00 91.94 182 LYS A CA 1
ATOM 1439 C C . LYS A 1 182 ? -13.399 2.414 18.881 1.00 91.94 182 LYS A C 1
ATOM 1441 O O . LYS A 1 182 ? -13.617 3.357 19.633 1.00 91.94 182 LYS A O 1
ATOM 1446 N N . TYR A 1 183 ? -12.216 1.808 18.832 1.00 92.88 183 TYR A N 1
ATOM 1447 C CA . TYR A 1 183 ? -11.055 2.214 19.618 1.00 92.88 183 TYR A CA 1
ATOM 1448 C C . TYR A 1 183 ? -10.252 3.352 18.961 1.00 92.88 183 TYR A C 1
ATOM 1450 O O . TYR A 1 183 ? -9.109 3.603 19.351 1.00 92.88 183 TYR A O 1
ATOM 1458 N N . HIS A 1 184 ? -10.832 4.041 17.970 1.00 93.38 184 HIS A N 1
ATOM 1459 C CA . HIS A 1 184 ? -10.183 5.084 17.173 1.00 93.38 184 HIS A CA 1
ATOM 1460 C C . HIS A 1 184 ? -8.872 4.557 16.570 1.00 93.38 184 HIS A C 1
ATOM 1462 O O . HIS A 1 184 ? -7.777 5.094 16.741 1.00 93.38 184 HIS A O 1
ATOM 1468 N N . LEU A 1 185 ? -9.002 3.393 15.941 1.00 93.50 185 LEU A N 1
ATOM 1469 C CA . LEU A 1 185 ? -7.956 2.749 15.170 1.00 93.50 185 LEU A CA 1
ATOM 1470 C C . LEU A 1 185 ? -8.452 2.593 13.743 1.00 93.50 185 LEU A C 1
ATOM 1472 O O . LEU A 1 185 ? -9.631 2.338 13.514 1.00 93.50 185 LEU A O 1
ATOM 1476 N N . GLU A 1 186 ? -7.537 2.690 12.791 1.00 93.75 186 GLU A N 1
ATOM 1477 C CA . GLU A 1 186 ? -7.817 2.420 11.387 1.00 93.75 186 GLU A CA 1
ATOM 1478 C C . GLU A 1 186 ? -6.592 1.769 10.737 1.00 93.75 186 GLU A C 1
ATOM 1480 O O . GLU A 1 186 ? -5.475 1.877 11.247 1.00 93.75 186 GLU A O 1
ATOM 1485 N N . GLY A 1 187 ? -6.777 1.048 9.633 1.00 94.25 187 GLY A N 1
ATOM 1486 C CA . GLY A 1 187 ? -5.666 0.408 8.928 1.00 94.25 187 GLY A CA 1
ATOM 1487 C C . GLY A 1 187 ? -5.893 0.368 7.429 1.00 94.25 187 GLY A C 1
ATOM 1488 O O . GLY A 1 187 ? -6.892 -0.180 6.986 1.00 94.25 187 GLY A O 1
ATOM 1489 N N . SER A 1 188 ? -4.952 0.908 6.649 1.00 95.25 188 SER A N 1
ATOM 1490 C CA . SER A 1 188 ? -5.063 0.953 5.186 1.00 95.25 188 SER A CA 1
ATOM 1491 C C . SER A 1 188 ? -5.256 -0.439 4.585 1.00 95.25 188 SER A C 1
ATOM 1493 O O . SER A 1 188 ? -4.454 -1.345 4.822 1.00 95.25 188 SER A O 1
ATOM 1495 N N . GLU A 1 1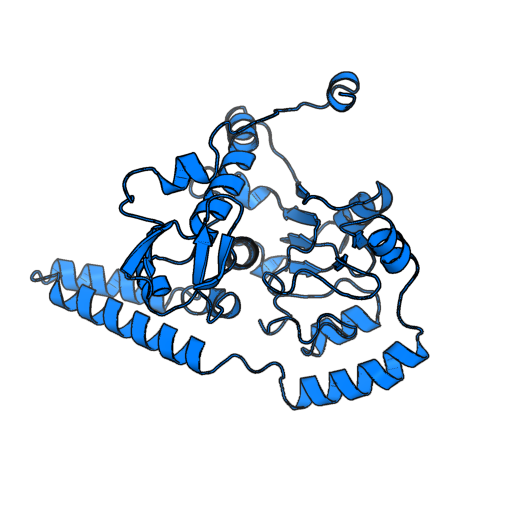89 ? -6.246 -0.582 3.712 1.00 96.50 189 GLU A N 1
ATOM 1496 C CA . GLU A 1 189 ? -6.476 -1.776 2.904 1.00 96.50 189 GLU A CA 1
ATOM 1497 C C . GLU A 1 189 ? -5.259 -2.118 2.027 1.00 96.50 189 GLU A C 1
ATOM 1499 O O . GLU A 1 189 ? -4.935 -3.291 1.839 1.00 96.50 189 GLU A O 1
ATOM 1504 N N . CYS A 1 190 ? -4.525 -1.097 1.566 1.00 97.19 190 CYS A N 1
ATOM 1505 C CA . CYS A 1 190 ? -3.282 -1.246 0.811 1.00 97.19 190 CYS A CA 1
ATOM 1506 C C . CYS A 1 190 ? -2.111 -1.757 1.663 1.00 97.19 190 CYS A C 1
ATOM 1508 O O . CYS A 1 190 ? -1.153 -2.296 1.117 1.00 97.19 190 CYS A O 1
ATOM 1510 N N . CYS A 1 191 ? -2.171 -1.601 2.988 1.00 97.50 191 CYS A N 1
ATOM 1511 C CA . CYS A 1 191 ? -1.225 -2.222 3.912 1.00 97.50 191 CYS A CA 1
ATOM 1512 C C . CYS A 1 191 ? -1.654 -3.659 4.236 1.00 97.50 191 CYS A C 1
ATOM 1514 O O . CYS A 1 191 ? -0.863 -4.591 4.091 1.00 97.50 191 CYS A O 1
ATOM 1516 N N . LEU A 1 192 ? -2.925 -3.842 4.617 1.00 97.12 192 LEU A N 1
ATOM 1517 C CA . LEU A 1 192 ? -3.488 -5.117 5.075 1.00 97.12 192 LEU A CA 1
ATOM 1518 C C . LEU A 1 192 ? -3.357 -6.233 4.031 1.00 97.12 192 LEU A C 1
ATOM 1520 O O . LEU A 1 192 ? -3.013 -7.360 4.390 1.00 97.12 192 LEU A O 1
ATOM 1524 N N . ILE A 1 193 ? -3.525 -5.908 2.744 1.00 97.50 193 ILE A N 1
ATOM 1525 C CA . ILE A 1 193 ? -3.415 -6.868 1.636 1.00 97.50 193 ILE A CA 1
ATOM 1526 C C . ILE A 1 193 ? -2.077 -7.628 1.626 1.00 97.50 193 ILE A C 1
ATOM 1528 O O . ILE A 1 193 ? -2.035 -8.793 1.238 1.00 97.50 193 ILE A O 1
ATOM 1532 N N . HIS A 1 194 ? -0.980 -7.009 2.084 1.00 97.75 194 HIS A N 1
ATOM 1533 C CA . HIS A 1 194 ? 0.340 -7.653 2.131 1.00 97.75 194 HIS A CA 1
ATOM 1534 C C . HIS A 1 194 ? 0.459 -8.669 3.259 1.00 97.75 194 HIS A C 1
ATOM 1536 O O . HIS A 1 194 ? 1.116 -9.693 3.083 1.00 97.75 194 HIS A O 1
ATOM 1542 N N . TYR A 1 195 ? -0.184 -8.413 4.397 1.00 95.81 195 TYR A N 1
ATOM 1543 C CA . TYR A 1 195 ? -0.195 -9.335 5.534 1.00 95.81 195 TYR A CA 1
ATOM 1544 C C . TYR A 1 195 ? -1.162 -10.498 5.317 1.00 95.81 195 TYR A C 1
ATOM 1546 O O . TYR A 1 195 ? -0.938 -11.588 5.839 1.00 95.81 195 TYR A O 1
ATOM 1554 N N . ASP A 1 196 ? -2.199 -10.285 4.507 1.00 95.38 196 ASP A N 1
ATOM 1555 C CA . ASP A 1 196 ? -3.121 -11.337 4.086 1.00 95.38 196 ASP A CA 1
ATOM 1556 C C . ASP A 1 196 ? -2.564 -12.169 2.917 1.00 95.38 196 ASP A C 1
ATOM 1558 O O . ASP A 1 196 ? -3.022 -13.287 2.674 1.00 95.38 196 ASP A O 1
ATOM 1562 N N . ASN A 1 197 ? -1.563 -11.655 2.193 1.00 96.44 197 ASN A N 1
ATOM 1563 C CA . ASN A 1 197 ? -0.958 -12.347 1.063 1.00 96.44 197 ASN A CA 1
ATOM 1564 C C . ASN A 1 197 ? -0.068 -13.516 1.540 1.00 96.44 197 ASN A C 1
ATOM 1566 O O . ASN A 1 197 ? 1.003 -13.288 2.113 1.00 96.44 197 ASN A O 1
ATOM 1570 N N . PRO A 1 198 ? -0.429 -14.780 1.235 1.00 94.50 198 PRO A N 1
ATOM 1571 C CA . PRO A 1 198 ? 0.330 -15.946 1.687 1.00 94.50 198 PRO A CA 1
ATOM 1572 C C . PRO A 1 198 ? 1.749 -16.006 1.103 1.00 94.50 198 PRO A C 1
ATOM 1574 O O . PRO A 1 198 ? 2.629 -16.636 1.688 1.00 9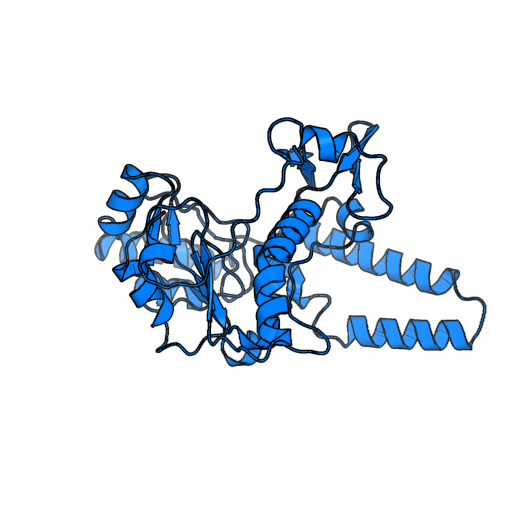4.50 198 PRO A O 1
ATOM 1577 N N . LEU A 1 199 ? 2.001 -15.340 -0.030 1.00 97.25 199 LEU A N 1
ATOM 1578 C CA . LEU A 1 199 ? 3.318 -15.310 -0.663 1.00 97.25 199 LEU A CA 1
ATOM 1579 C C . LEU A 1 199 ? 4.271 -14.307 -0.009 1.00 97.25 199 LEU A C 1
ATOM 1581 O O . LEU A 1 199 ? 5.477 -14.398 -0.244 1.00 97.25 199 LEU A O 1
ATOM 1585 N N . SER A 1 200 ? 3.787 -13.372 0.816 1.00 96.44 200 SER A N 1
ATOM 1586 C CA . SER A 1 200 ? 4.636 -12.352 1.447 1.00 96.44 200 SER A CA 1
ATOM 1587 C C . SER A 1 200 ? 5.741 -12.966 2.303 1.00 96.44 200 SER A C 1
ATOM 1589 O O . SER A 1 200 ? 6.873 -12.491 2.269 1.00 96.44 200 SER A O 1
ATOM 1591 N N . ALA A 1 201 ? 5.465 -14.072 2.998 1.00 92.81 201 ALA A N 1
ATOM 1592 C CA . ALA A 1 201 ? 6.462 -14.757 3.820 1.00 92.81 201 ALA A CA 1
ATOM 1593 C C . ALA A 1 201 ? 7.581 -15.420 2.992 1.00 92.81 201 ALA A C 1
ATOM 1595 O O . ALA A 1 201 ? 8.734 -15.431 3.419 1.00 92.81 201 ALA A O 1
ATOM 1596 N N . SER A 1 202 ? 7.259 -15.970 1.815 1.00 96.19 202 SER A N 1
ATOM 1597 C CA . SER A 1 202 ? 8.203 -16.741 0.993 1.00 96.19 202 SER A CA 1
ATOM 1598 C C . SER A 1 202 ? 8.886 -15.915 -0.099 1.00 96.19 202 SER A C 1
ATOM 1600 O O . SER A 1 202 ? 10.062 -16.124 -0.384 1.00 96.19 202 SER A O 1
ATOM 1602 N N . LYS A 1 203 ? 8.165 -14.981 -0.732 1.00 97.94 203 LYS A N 1
ATOM 1603 C CA . LYS A 1 203 ? 8.665 -14.155 -1.843 1.00 97.94 203 LYS A CA 1
ATOM 1604 C C . LYS A 1 203 ? 8.945 -12.701 -1.440 1.00 97.94 203 LYS A C 1
ATOM 1606 O O . LYS A 1 203 ? 9.717 -12.031 -2.130 1.00 97.94 203 LYS A O 1
ATOM 1611 N N . GLY A 1 204 ? 8.395 -12.223 -0.323 1.00 97.94 204 GLY A N 1
ATOM 1612 C CA . GLY A 1 20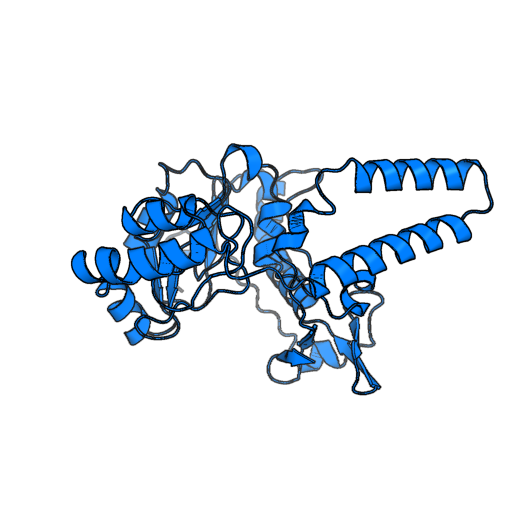4 ? 8.631 -10.877 0.211 1.00 97.94 204 GLY A CA 1
ATOM 1613 C C . GLY A 1 204 ? 7.913 -9.753 -0.539 1.00 97.94 204 GLY A C 1
ATOM 1614 O O . GLY A 1 204 ? 7.477 -9.925 -1.682 1.00 97.94 204 GLY A O 1
ATOM 1615 N N . VAL A 1 205 ? 7.855 -8.587 0.109 1.00 98.62 205 VAL A N 1
ATOM 1616 C CA . VAL A 1 205 ? 7.365 -7.322 -0.454 1.00 98.62 205 VAL A CA 1
ATOM 1617 C C . VAL A 1 205 ? 8.549 -6.381 -0.674 1.00 98.62 205 VAL A C 1
ATOM 1619 O O . VAL A 1 205 ? 9.423 -6.252 0.190 1.00 98.62 205 VAL A O 1
ATOM 1622 N N . TRP A 1 206 ? 8.602 -5.755 -1.851 1.00 98.56 206 TRP A N 1
ATOM 1623 C CA . TRP A 1 206 ? 9.784 -5.020 -2.303 1.00 98.56 206 TRP A CA 1
ATOM 1624 C C . TRP A 1 206 ? 9.435 -3.658 -2.883 1.00 98.56 206 TRP A C 1
ATOM 1626 O O . TRP A 1 206 ? 8.804 -3.558 -3.927 1.00 98.56 206 TRP A O 1
ATOM 1636 N N . LEU A 1 207 ? 9.925 -2.594 -2.271 1.00 97.75 207 LEU A N 1
ATOM 1637 C CA . LEU A 1 207 ? 9.856 -1.267 -2.867 1.00 97.75 207 LEU A CA 1
ATOM 1638 C C . LEU A 1 207 ? 11.046 -1.083 -3.828 1.00 97.75 207 LEU A C 1
ATOM 1640 O O . LEU A 1 207 ? 12.189 -1.336 -3.440 1.00 97.75 207 LEU A O 1
ATOM 1644 N N . ASN A 1 208 ? 10.812 -0.672 -5.076 1.00 97.38 208 ASN A N 1
ATOM 1645 C CA . ASN A 1 208 ? 11.879 -0.470 -6.059 1.00 97.38 208 ASN A CA 1
ATOM 1646 C C . ASN A 1 208 ? 12.266 1.020 -6.148 1.00 97.38 208 ASN A C 1
ATOM 1648 O O . ASN A 1 208 ? 11.522 1.803 -6.738 1.00 97.38 208 ASN A O 1
ATOM 1652 N N . PRO A 1 209 ? 13.434 1.433 -5.615 1.00 93.69 209 PRO A N 1
ATOM 1653 C CA . PRO A 1 209 ? 13.822 2.843 -5.589 1.00 93.69 209 PRO A CA 1
ATOM 1654 C C . PRO A 1 209 ? 14.132 3.435 -6.968 1.00 93.69 209 PRO A C 1
ATOM 1656 O O . PRO A 1 209 ? 14.196 4.655 -7.102 1.00 93.69 209 PRO A O 1
ATOM 1659 N N . ASN A 1 210 ? 14.331 2.590 -7.983 1.00 94.00 210 ASN A N 1
ATOM 1660 C CA . ASN A 1 210 ? 14.637 3.031 -9.342 1.00 94.00 210 ASN A CA 1
ATOM 1661 C C . ASN A 1 210 ? 13.378 3.397 -10.137 1.00 94.00 210 ASN A C 1
ATOM 1663 O O . ASN A 1 210 ? 13.497 3.978 -11.210 1.00 94.00 210 ASN A O 1
ATOM 1667 N N . VAL A 1 211 ? 12.188 3.099 -9.604 1.00 95.44 211 VAL A N 1
ATOM 1668 C CA . VAL A 1 211 ? 10.899 3.433 -10.214 1.00 95.44 211 VAL A CA 1
ATOM 1669 C C . VAL A 1 211 ? 10.252 4.531 -9.386 1.00 95.44 211 VAL A C 1
ATOM 1671 O O . VAL A 1 211 ? 9.813 4.293 -8.261 1.00 95.44 211 VAL A O 1
ATOM 1674 N N . ARG A 1 212 ? 10.236 5.751 -9.924 1.00 94.12 212 ARG A N 1
ATOM 1675 C CA . ARG A 1 212 ? 9.831 6.963 -9.204 1.00 94.12 212 ARG A CA 1
ATOM 1676 C C . ARG A 1 212 ? 8.744 7.673 -9.998 1.00 94.12 212 ARG A C 1
ATOM 1678 O O . ARG A 1 212 ? 9.003 8.168 -11.087 1.00 94.12 212 ARG A O 1
ATOM 1685 N N . VAL A 1 213 ? 7.540 7.708 -9.445 1.00 94.94 213 VAL A N 1
ATOM 1686 C CA . VAL A 1 213 ? 6.334 8.249 -10.080 1.00 94.94 213 VAL A CA 1
ATOM 1687 C C . VAL A 1 213 ? 5.868 9.515 -9.366 1.00 94.94 213 VAL A C 1
ATOM 1689 O O . VAL A 1 213 ? 6.230 9.764 -8.215 1.00 94.94 213 VAL A O 1
ATOM 1692 N N . GLY A 1 214 ? 5.075 10.347 -10.037 1.00 93.88 214 GLY A N 1
ATOM 1693 C CA . GLY A 1 214 ? 4.614 11.612 -9.463 1.00 93.88 214 GLY A CA 1
ATOM 1694 C C . GLY A 1 214 ? 3.167 11.927 -9.800 1.00 93.88 214 GLY A C 1
ATOM 1695 O O . GLY A 1 214 ? 2.702 11.620 -10.890 1.00 93.88 214 GLY A O 1
ATOM 1696 N N . TYR A 1 215 ? 2.471 12.592 -8.880 1.00 92.94 215 TYR A N 1
ATOM 1697 C CA . TYR A 1 215 ? 1.074 13.024 -9.062 1.00 92.94 215 TYR A CA 1
ATOM 1698 C C . TYR A 1 215 ? 0.920 14.242 -9.989 1.00 92.94 215 TYR A C 1
ATOM 1700 O O . TYR A 1 215 ? -0.181 14.667 -10.320 1.00 92.94 215 TYR A O 1
ATOM 1708 N N . ASN A 1 216 ? 2.034 14.848 -10.391 1.00 93.50 216 ASN A N 1
ATOM 1709 C CA . ASN A 1 216 ? 2.095 15.912 -11.384 1.00 93.50 216 ASN A CA 1
ATOM 1710 C C . ASN A 1 216 ? 3.454 15.871 -12.087 1.00 93.50 216 ASN A C 1
ATOM 1712 O O . ASN A 1 216 ? 4.405 15.262 -11.587 1.00 93.50 216 ASN A O 1
ATOM 1716 N N . LEU A 1 217 ? 3.549 16.537 -13.241 1.00 92.25 217 LEU A N 1
ATOM 1717 C CA . LEU A 1 217 ? 4.736 16.470 -14.097 1.00 92.25 217 LEU A CA 1
ATOM 1718 C C . LEU A 1 217 ? 5.988 16.985 -13.381 1.00 92.25 217 LEU A C 1
ATOM 1720 O O . LEU A 1 217 ? 7.050 16.380 -13.480 1.00 92.25 217 LEU A O 1
ATOM 1724 N N . VAL A 1 218 ? 5.847 18.048 -12.586 1.00 91.88 218 VAL A N 1
ATOM 1725 C CA . VAL A 1 218 ? 6.957 18.631 -11.822 1.00 91.88 218 VAL A CA 1
ATOM 1726 C C . VAL A 1 218 ? 7.492 17.631 -10.797 1.00 91.88 218 VAL A C 1
ATOM 1728 O O . VAL A 1 218 ? 8.704 17.441 -10.699 1.00 91.88 218 VAL A O 1
ATOM 1731 N N . ALA A 1 219 ? 6.609 16.965 -10.051 1.00 90.75 219 ALA A N 1
ATOM 1732 C CA . ALA A 1 219 ? 6.988 15.933 -9.096 1.00 90.75 219 ALA A CA 1
ATOM 1733 C C . ALA A 1 219 ? 7.614 14.719 -9.795 1.00 90.75 219 ALA A C 1
ATOM 1735 O O . ALA A 1 219 ? 8.648 14.248 -9.333 1.00 90.75 219 ALA A O 1
ATOM 1736 N N . TYR A 1 220 ? 7.044 14.261 -10.915 1.00 91.12 220 TYR A N 1
ATOM 1737 C CA . TYR A 1 220 ? 7.562 13.131 -11.691 1.00 91.12 220 TYR A CA 1
ATOM 1738 C C . TYR A 1 220 ? 8.966 13.403 -12.242 1.00 91.12 220 TYR A C 1
ATOM 1740 O O . TYR A 1 220 ? 9.896 12.647 -11.966 1.00 91.12 220 TYR A O 1
ATOM 1748 N N . GLU A 1 221 ? 9.162 14.520 -12.945 1.00 89.56 221 GLU A N 1
ATOM 1749 C CA . GLU A 1 221 ? 10.469 14.873 -13.502 1.00 89.56 221 GLU A CA 1
ATOM 1750 C C . GLU A 1 221 ? 11.511 15.119 -12.411 1.00 89.56 221 GLU A C 1
ATOM 1752 O O . GLU A 1 221 ? 12.651 14.665 -12.525 1.00 89.56 221 GLU A O 1
ATOM 1757 N N . SER A 1 222 ? 11.125 15.800 -11.329 1.00 85.50 222 SER A N 1
ATOM 1758 C CA . SER A 1 222 ? 12.028 16.042 -10.201 1.00 85.50 222 SER A CA 1
ATOM 1759 C C . SER A 1 222 ? 12.381 14.750 -9.477 1.00 85.50 222 SER A C 1
ATOM 1761 O O . SER A 1 222 ? 13.511 14.602 -9.027 1.00 85.50 222 SER A O 1
ATOM 1763 N N . ALA A 1 223 ? 11.447 13.806 -9.362 1.00 79.81 223 ALA A N 1
ATOM 1764 C CA . ALA A 1 223 ? 11.710 12.506 -8.767 1.00 79.81 223 ALA A CA 1
ATOM 1765 C C . ALA A 1 223 ? 12.616 11.659 -9.666 1.00 79.81 223 ALA A C 1
ATOM 1767 O O . ALA A 1 223 ? 13.560 11.064 -9.160 1.00 79.81 223 ALA A O 1
ATOM 1768 N N . ALA A 1 224 ? 12.396 11.654 -10.984 1.00 65.75 224 ALA A N 1
ATOM 1769 C CA . ALA A 1 224 ? 13.241 10.956 -11.952 1.00 65.75 224 ALA A CA 1
ATOM 1770 C C . ALA A 1 224 ? 14.677 11.519 -11.991 1.00 65.75 224 ALA A C 1
ATOM 1772 O O . ALA A 1 224 ? 15.644 10.755 -12.070 1.00 65.75 224 ALA A O 1
ATOM 1773 N N . ARG A 1 225 ? 14.827 12.846 -11.879 1.00 61.94 225 ARG A N 1
ATOM 1774 C CA . ARG A 1 225 ? 16.117 13.558 -11.962 1.00 61.94 225 ARG A CA 1
ATOM 1775 C C . ARG A 1 225 ? 16.815 13.745 -10.608 1.00 61.94 225 ARG A C 1
ATOM 1777 O O . ARG A 1 225 ? 18.032 13.881 -10.564 1.00 61.94 225 ARG A O 1
ATOM 1784 N N . GLY A 1 226 ? 16.072 13.737 -9.504 1.00 61.34 226 GLY A N 1
ATOM 1785 C CA . GLY A 1 226 ? 16.558 14.030 -8.157 1.00 61.34 226 GLY A CA 1
ATOM 1786 C C . GLY A 1 226 ? 16.737 12.771 -7.318 1.00 61.34 226 GLY A C 1
ATOM 1787 O O . GLY A 1 226 ? 15.824 12.347 -6.615 1.00 61.34 226 GLY A O 1
ATOM 1788 N N . TRP A 1 227 ? 17.927 12.177 -7.362 1.00 64.62 227 TRP A N 1
ATOM 1789 C CA . TRP A 1 227 ? 18.407 11.321 -6.273 1.00 64.62 227 TRP A CA 1
ATOM 1790 C C . TRP A 1 227 ? 19.351 12.160 -5.406 1.00 64.62 227 TRP A C 1
ATOM 1792 O O . TRP A 1 227 ? 20.109 12.950 -5.977 1.00 64.62 227 TRP A O 1
ATOM 1802 N N . PRO A 1 228 ? 19.337 12.047 -4.063 1.00 61.84 228 PRO A N 1
ATOM 1803 C CA . PRO A 1 228 ? 20.304 12.775 -3.254 1.00 61.84 228 PRO A CA 1
ATOM 1804 C C . PRO A 1 228 ? 21.719 12.441 -3.735 1.00 61.84 228 PRO A C 1
ATOM 1806 O O . PRO A 1 228 ? 22.015 11.276 -4.022 1.00 61.84 228 PRO A O 1
ATOM 1809 N N . SER A 1 229 ? 22.588 13.451 -3.832 1.00 60.94 229 SER A N 1
ATOM 1810 C CA . SER A 1 229 ? 23.989 13.221 -4.186 1.00 60.94 229 SER A CA 1
ATOM 1811 C C . SER A 1 229 ? 24.582 12.173 -3.235 1.00 60.94 229 SER A C 1
ATOM 1813 O O . SER A 1 229 ? 24.186 12.093 -2.069 1.00 60.94 229 SER A O 1
ATOM 1815 N N . THR A 1 230 ? 25.529 11.350 -3.692 1.00 59.06 230 THR A N 1
ATOM 1816 C CA . THR A 1 230 ? 26.155 10.320 -2.838 1.00 59.06 230 THR A CA 1
ATOM 1817 C C . THR A 1 230 ? 26.713 10.908 -1.540 1.00 59.06 230 THR A C 1
ATOM 1819 O O . THR A 1 230 ? 26.670 10.250 -0.505 1.00 59.06 230 THR A O 1
ATOM 1822 N N . ARG A 1 231 ? 27.154 12.172 -1.555 1.00 58.03 231 ARG A N 1
ATOM 1823 C CA . ARG A 1 231 ? 27.625 12.900 -0.370 1.00 58.03 231 ARG A CA 1
ATOM 1824 C C . ARG A 1 231 ? 26.490 13.266 0.592 1.00 58.03 231 ARG A C 1
ATOM 1826 O O . ARG A 1 231 ? 26.631 13.014 1.784 1.00 58.03 231 ARG A O 1
ATOM 1833 N N . ASP A 1 232 ? 25.354 13.762 0.106 1.00 59.66 232 ASP A N 1
ATOM 1834 C CA . ASP A 1 232 ? 24.194 14.096 0.954 1.00 59.66 232 ASP A CA 1
ATOM 1835 C C . ASP A 1 232 ? 23.492 12.840 1.488 1.00 59.66 232 ASP A C 1
ATOM 1837 O O . ASP A 1 232 ? 23.079 12.781 2.651 1.00 59.66 232 ASP A O 1
ATOM 1841 N N . ALA A 1 233 ? 23.410 11.795 0.659 1.00 61.34 233 ALA A N 1
ATOM 1842 C CA . ALA A 1 233 ? 22.862 10.498 1.033 1.00 61.34 233 ALA A CA 1
ATOM 1843 C C . ALA A 1 233 ? 23.686 9.819 2.134 1.00 61.34 233 ALA A C 1
ATOM 1845 O O . ALA A 1 233 ? 23.112 9.235 3.057 1.00 61.34 233 ALA A O 1
ATOM 1846 N N . VAL A 1 234 ? 25.019 9.902 2.043 1.00 59.66 234 VAL A N 1
ATOM 1847 C CA . VAL A 1 234 ? 25.944 9.265 2.987 1.00 59.66 234 VAL A CA 1
ATOM 1848 C C . VAL A 1 234 ? 26.191 10.128 4.218 1.00 59.66 234 VAL A C 1
ATOM 1850 O O . VAL A 1 234 ? 26.254 9.574 5.297 1.00 59.66 234 VAL A O 1
ATOM 1853 N N . LEU A 1 235 ? 26.291 11.455 4.139 1.00 61.62 235 LEU A N 1
ATOM 1854 C CA . LEU A 1 235 ? 26.523 12.269 5.339 1.00 61.62 235 LEU A CA 1
ATOM 1855 C C . LEU A 1 235 ? 25.214 12.517 6.096 1.00 61.62 235 LEU A C 1
ATOM 1857 O O . LEU A 1 235 ? 25.057 12.095 7.238 1.00 61.62 235 LEU A O 1
ATOM 1861 N N . VAL A 1 236 ? 24.217 13.130 5.462 1.00 62.47 236 VAL A N 1
ATOM 1862 C CA . VAL A 1 236 ? 22.968 13.492 6.153 1.00 62.47 236 VAL A CA 1
ATOM 1863 C C . VAL A 1 236 ? 22.088 12.262 6.377 1.00 62.47 236 VAL A C 1
ATOM 1865 O O . VAL A 1 236 ? 21.523 12.086 7.460 1.00 62.47 236 VAL A O 1
ATOM 1868 N N . GLY A 1 237 ? 21.991 11.387 5.372 1.00 60.47 237 GLY A N 1
ATOM 1869 C CA . GLY A 1 237 ? 21.179 10.172 5.445 1.00 60.47 237 GLY A CA 1
ATOM 1870 C C . GLY A 1 237 ? 21.742 9.108 6.389 1.00 60.47 237 GLY A C 1
ATOM 1871 O O . GLY A 1 237 ? 20.961 8.442 7.074 1.00 60.47 237 GLY A O 1
ATOM 1872 N N . TRP A 1 238 ? 23.071 8.973 6.490 1.00 66.75 238 TRP A N 1
ATOM 1873 C CA . TRP A 1 238 ? 23.676 8.051 7.452 1.00 66.75 238 TRP A CA 1
ATOM 1874 C C . TRP A 1 238 ? 23.539 8.565 8.875 1.00 66.75 238 TRP A C 1
ATOM 1876 O O . TRP A 1 238 ? 23.036 7.809 9.684 1.00 66.75 238 TRP A O 1
ATOM 1886 N N . TRP A 1 239 ? 23.872 9.822 9.195 1.00 66.88 239 TRP A N 1
ATOM 1887 C CA . TRP A 1 239 ? 23.748 10.316 10.576 1.00 66.88 239 TRP A CA 1
ATOM 1888 C C . TRP A 1 239 ? 22.292 10.317 11.063 1.00 66.88 239 TRP A C 1
ATOM 1890 O O . TRP A 1 239 ? 22.002 9.755 12.120 1.00 66.88 239 TRP A O 1
ATOM 1900 N N . LYS A 1 240 ? 21.346 10.849 10.272 1.00 68.88 240 LYS A N 1
ATOM 1901 C CA . LYS A 1 240 ? 19.914 10.822 10.631 1.00 68.88 240 LYS A CA 1
ATOM 1902 C C . LYS A 1 240 ? 19.366 9.400 10.690 1.00 68.88 240 LYS A C 1
ATOM 1904 O O . LYS A 1 240 ? 18.675 9.050 11.640 1.00 68.88 240 LYS A O 1
ATOM 1909 N N . GLY A 1 241 ? 19.683 8.571 9.696 1.00 65.88 241 GLY A N 1
ATOM 1910 C CA . GLY A 1 241 ? 19.216 7.189 9.633 1.00 65.88 241 GLY A CA 1
ATOM 1911 C C . GLY A 1 241 ? 19.861 6.277 10.680 1.00 65.88 241 GLY A C 1
ATOM 1912 O O . GLY A 1 241 ? 19.212 5.358 11.167 1.00 65.88 241 GLY A O 1
ATOM 1913 N N . PHE A 1 242 ? 21.121 6.518 11.043 1.00 70.88 242 PHE A N 1
ATOM 1914 C CA . PHE A 1 242 ? 21.843 5.820 12.105 1.00 70.88 242 PHE A CA 1
ATOM 1915 C C . PHE A 1 242 ? 21.242 6.165 13.460 1.00 70.88 242 PHE A C 1
ATOM 1917 O O . PHE A 1 242 ? 20.849 5.247 14.169 1.00 70.88 242 PHE A O 1
ATOM 1924 N N . LEU A 1 243 ? 21.077 7.455 13.776 1.00 73.50 243 LEU A N 1
ATOM 1925 C CA . LEU A 1 243 ? 20.427 7.891 15.015 1.00 73.50 243 LEU A CA 1
ATOM 1926 C C . LEU A 1 243 ? 18.987 7.371 15.100 1.00 73.50 243 LEU A C 1
ATOM 1928 O O . LEU A 1 243 ? 18.605 6.798 16.115 1.00 73.50 243 LEU A O 1
ATOM 1932 N N . ALA A 1 244 ? 18.214 7.468 14.015 1.00 74.62 244 ALA A N 1
ATOM 1933 C CA . ALA A 1 244 ? 16.860 6.922 13.962 1.00 74.62 244 ALA A CA 1
ATOM 1934 C C . ALA A 1 244 ? 16.828 5.399 14.147 1.00 74.62 244 ALA A C 1
ATOM 1936 O O . ALA A 1 244 ? 15.963 4.888 14.843 1.00 74.62 244 ALA A O 1
ATOM 1937 N N . SER A 1 245 ? 17.779 4.669 13.558 1.00 74.50 245 SER A N 1
ATOM 1938 C CA . SER A 1 245 ? 17.888 3.216 13.712 1.00 74.50 245 SER A CA 1
ATOM 1939 C C . SER A 1 245 ? 18.365 2.797 15.099 1.00 74.50 245 SER A C 1
ATOM 1941 O O . SER A 1 245 ? 17.981 1.721 15.547 1.00 74.50 245 SER A O 1
ATOM 1943 N N . LEU A 1 246 ? 19.238 3.587 15.729 1.00 75.75 246 LEU A N 1
ATOM 1944 C CA . LEU A 1 246 ? 19.747 3.354 17.081 1.00 75.75 246 LEU A CA 1
ATOM 1945 C C . LEU A 1 246 ? 18.636 3.569 18.111 1.00 75.75 246 LEU A C 1
ATOM 1947 O O . LEU A 1 246 ? 18.525 2.805 19.061 1.00 75.75 246 LEU A O 1
ATOM 1951 N N . LEU A 1 247 ? 17.798 4.581 17.882 1.00 76.31 247 LEU A N 1
ATOM 1952 C CA . LEU A 1 247 ? 16.651 4.916 18.722 1.00 76.31 247 LEU A CA 1
ATOM 1953 C C . LEU A 1 247 ? 15.360 4.183 18.316 1.00 76.31 247 LEU A C 1
ATOM 1955 O O . LEU A 1 247 ? 14.345 4.377 18.966 1.00 76.31 247 LEU A O 1
ATOM 1959 N N . ASP A 1 248 ? 15.377 3.370 17.258 1.00 70.44 248 ASP A N 1
ATOM 1960 C CA . ASP A 1 248 ? 14.218 2.667 16.676 1.00 70.44 248 ASP A CA 1
ATOM 1961 C C . ASP A 1 248 ? 13.003 3.564 16.354 1.00 70.44 248 ASP A C 1
ATOM 1963 O O . ASP A 1 248 ? 11.845 3.191 16.539 1.00 70.44 248 ASP A O 1
ATOM 1967 N N . LEU A 1 249 ? 13.272 4.779 15.875 1.00 72.81 249 LEU A N 1
ATOM 1968 C CA . LEU A 1 249 ? 12.255 5.741 15.444 1.00 72.81 249 LEU A CA 1
ATOM 1969 C C . LEU A 1 249 ? 11.641 5.338 14.092 1.00 72.81 249 LEU A C 1
ATOM 1971 O O . LEU A 1 249 ? 12.317 4.670 13.326 1.00 72.81 249 LEU A O 1
ATOM 1975 N N . PRO A 1 250 ? 10.429 5.783 13.721 1.00 73.50 250 PRO A N 1
ATOM 1976 C CA . PRO A 1 250 ? 9.451 6.378 14.613 1.00 73.50 250 PRO A CA 1
ATOM 1977 C C . PRO A 1 250 ? 8.918 5.297 15.555 1.00 73.50 250 PRO A C 1
ATOM 1979 O O . PRO A 1 250 ? 8.606 4.183 15.131 1.00 73.50 250 PRO A O 1
ATOM 1982 N N . TRP A 1 251 ? 8.816 5.625 16.841 1.00 70.62 251 TRP A N 1
ATOM 1983 C CA . TRP A 1 251 ? 8.214 4.705 17.794 1.00 70.62 251 TRP A CA 1
ATOM 1984 C C . TRP A 1 251 ? 6.759 4.490 17.428 1.00 70.62 251 TRP A C 1
ATOM 1986 O O . TRP A 1 251 ? 6.021 5.453 17.200 1.00 70.62 251 TRP A O 1
ATOM 1996 N N . ARG A 1 252 ? 6.332 3.227 17.415 1.00 74.38 252 ARG A N 1
ATOM 1997 C CA . ARG A 1 252 ? 4.909 2.932 17.345 1.00 74.38 252 ARG A CA 1
ATOM 1998 C C . ARG A 1 252 ? 4.236 3.588 18.556 1.00 74.38 252 ARG A C 1
ATOM 2000 O O . ARG A 1 252 ? 4.698 3.375 19.682 1.00 74.38 252 ARG A O 1
ATOM 2007 N N . PRO A 1 253 ? 3.178 4.392 18.362 1.00 78.06 253 PRO A N 1
ATOM 2008 C CA . PRO A 1 253 ? 2.463 4.975 19.483 1.00 78.06 253 PRO A CA 1
ATOM 2009 C C . PRO A 1 253 ? 1.986 3.867 20.425 1.00 78.06 253 PRO A C 1
ATOM 2011 O O . PRO A 1 253 ? 1.193 3.013 20.029 1.00 78.06 253 PRO A O 1
ATOM 2014 N N . ARG A 1 254 ? 2.442 3.886 21.686 1.00 83.00 254 ARG A N 1
ATOM 2015 C CA . ARG A 1 254 ? 2.009 2.914 22.713 1.00 83.00 254 ARG A CA 1
ATOM 2016 C C . ARG A 1 254 ? 0.486 2.886 22.874 1.00 83.00 254 ARG A C 1
ATOM 2018 O O . ARG A 1 254 ? -0.069 1.862 23.255 1.00 83.00 254 ARG A O 1
ATOM 2025 N N . ALA A 1 255 ? -0.178 3.997 22.546 1.00 86.88 255 ALA A N 1
ATOM 2026 C CA . ALA A 1 255 ? -1.629 4.111 22.502 1.00 86.88 255 ALA A CA 1
ATOM 2027 C C . ALA A 1 255 ? -2.277 3.092 21.550 1.00 86.88 255 ALA A C 1
ATOM 2029 O O . ALA A 1 255 ? -3.274 2.485 21.928 1.00 86.88 255 ALA A O 1
ATOM 2030 N N . ILE A 1 256 ? -1.694 2.843 20.370 1.00 89.81 256 ILE A N 1
ATOM 2031 C CA . ILE A 1 256 ? -2.233 1.881 19.395 1.00 89.81 256 ILE A CA 1
ATOM 2032 C C . ILE A 1 256 ? -2.201 0.467 19.970 1.00 89.81 256 ILE A C 1
ATOM 2034 O O . ILE A 1 256 ? -3.205 -0.238 19.941 1.00 89.81 256 ILE A O 1
ATOM 2038 N N . GLU A 1 257 ? -1.069 0.064 20.548 1.00 88.62 257 GLU A N 1
ATOM 2039 C CA . GLU A 1 257 ? -0.934 -1.260 21.164 1.00 88.62 257 GLU A CA 1
ATOM 2040 C C . GLU A 1 257 ? -1.849 -1.420 22.379 1.00 88.62 257 GLU A C 1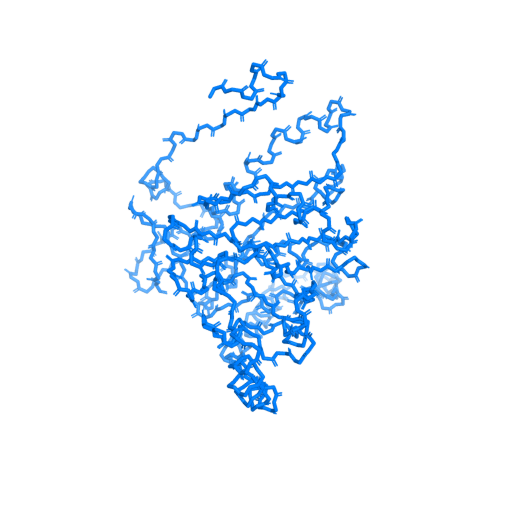
ATOM 2042 O O . GLU A 1 257 ? -2.474 -2.465 22.548 1.00 88.62 257 GLU A O 1
ATOM 2047 N N . ALA A 1 258 ? -1.961 -0.385 23.216 1.00 89.81 258 ALA A N 1
ATOM 2048 C CA . ALA A 1 258 ? -2.845 -0.398 24.375 1.00 89.81 258 ALA A CA 1
ATOM 2049 C C . ALA A 1 258 ? -4.319 -0.544 23.967 1.00 89.81 258 ALA A C 1
ATOM 2051 O O . ALA A 1 258 ? -5.032 -1.365 24.540 1.00 89.81 258 ALA A O 1
ATOM 2052 N N . ARG A 1 259 ? -4.759 0.204 22.950 1.00 93.06 259 ARG A N 1
ATOM 2053 C CA . ARG A 1 259 ? -6.123 0.148 22.405 1.00 93.06 259 ARG A CA 1
ATOM 2054 C C . ARG A 1 259 ? -6.421 -1.185 21.733 1.00 93.06 259 ARG A C 1
ATOM 2056 O O . ARG A 1 259 ? -7.464 -1.770 21.996 1.00 93.06 259 ARG A O 1
ATOM 2063 N N . PHE A 1 260 ? -5.481 -1.710 20.947 1.00 90.88 260 PHE A N 1
ATOM 2064 C CA . PHE A 1 260 ? -5.609 -3.037 20.351 1.00 90.88 260 PHE A CA 1
ATOM 2065 C C . PHE A 1 260 ? -5.754 -4.126 21.424 1.00 90.88 260 PHE A C 1
ATOM 2067 O O . PHE A 1 260 ? -6.653 -4.956 21.341 1.00 90.88 260 PHE A O 1
ATOM 2074 N N . ARG A 1 261 ? -4.933 -4.086 22.483 1.00 89.69 261 ARG A N 1
ATOM 2075 C CA . ARG A 1 261 ? -5.041 -5.030 23.609 1.00 89.69 261 ARG A CA 1
ATOM 2076 C C . ARG A 1 261 ? -6.345 -4.878 24.392 1.00 89.69 261 ARG A C 1
ATOM 2078 O O . ARG A 1 261 ? -6.871 -5.875 24.881 1.00 89.69 261 ARG A O 1
ATOM 2085 N N . ALA A 1 262 ? -6.849 -3.653 24.541 1.00 90.81 262 ALA A N 1
ATOM 2086 C CA . ALA A 1 262 ? -8.139 -3.403 25.179 1.00 90.81 262 ALA A CA 1
ATOM 2087 C C . ALA A 1 262 ? -9.285 -4.023 24.363 1.00 90.81 262 ALA A C 1
ATOM 2089 O O . ALA A 1 262 ? -10.080 -4.773 24.924 1.00 90.81 262 ALA A O 1
ATOM 2090 N N . TRP A 1 263 ? -9.281 -3.820 23.042 1.00 91.62 263 TRP A N 1
ATOM 2091 C CA . TRP A 1 263 ? -10.215 -4.467 22.119 1.00 91.62 263 TRP A CA 1
ATOM 2092 C C . TRP A 1 263 ? -10.135 -5.997 22.176 1.00 91.62 263 TRP A C 1
ATOM 2094 O O . TRP A 1 263 ? -11.160 -6.665 22.296 1.00 91.62 263 TRP A O 1
ATOM 2104 N N . GLU A 1 264 ? -8.926 -6.571 22.153 1.00 87.06 264 GLU A N 1
ATOM 2105 C CA . GLU A 1 264 ? -8.754 -8.027 22.254 1.00 87.06 264 GLU A CA 1
ATOM 2106 C C . GLU A 1 264 ? -9.343 -8.591 23.551 1.00 87.06 264 GLU A C 1
ATOM 2108 O O . GLU A 1 264 ? -9.881 -9.700 23.548 1.00 87.06 264 GLU A O 1
ATOM 2113 N N . LYS A 1 265 ? -9.242 -7.842 24.657 1.00 87.19 265 LYS A N 1
ATOM 2114 C CA . LYS A 1 265 ? -9.808 -8.232 25.950 1.00 87.19 265 LYS A CA 1
ATOM 2115 C C . LYS A 1 265 ? -11.339 -8.182 25.937 1.00 87.19 265 LYS A C 1
ATOM 2117 O O . LYS A 1 265 ? -11.959 -9.124 26.417 1.00 87.19 265 LYS A O 1
ATOM 2122 N N . GLU A 1 266 ? -11.934 -7.134 25.370 1.00 86.62 266 GLU A N 1
ATOM 2123 C CA . GLU A 1 266 ? -13.394 -6.990 25.273 1.00 86.62 266 GLU A CA 1
ATOM 2124 C C . GLU A 1 266 ? -14.019 -8.082 24.387 1.00 86.62 266 GLU A C 1
ATOM 2126 O O . GLU A 1 266 ? -14.944 -8.768 24.814 1.00 86.62 266 GLU A O 1
ATOM 2131 N N . GLU A 1 267 ? -13.452 -8.344 23.203 1.00 81.31 267 GLU A N 1
ATOM 2132 C CA . GLU A 1 267 ? -13.894 -9.440 22.319 1.00 81.31 267 GLU A CA 1
ATOM 2133 C C . GLU A 1 267 ? -13.778 -10.818 22.993 1.00 81.31 267 GLU A C 1
ATOM 2135 O O . GLU A 1 267 ? -14.596 -11.727 22.780 1.00 81.31 267 GLU A O 1
ATOM 2140 N N . ASP A 1 268 ? -12.739 -10.998 23.810 1.00 75.31 268 ASP A N 1
ATOM 2141 C CA . ASP A 1 268 ? -12.570 -12.187 24.629 1.00 75.31 268 ASP A CA 1
ATOM 2142 C C . ASP A 1 268 ? -13.697 -12.292 25.676 1.00 75.31 268 ASP A C 1
ATOM 2144 O O . ASP A 1 268 ? -14.315 -13.355 25.817 1.00 75.31 268 ASP A O 1
ATOM 2148 N N . ASP A 1 269 ? -14.004 -11.230 26.408 1.00 77.00 269 ASP A N 1
ATOM 2149 C CA . ASP A 1 269 ? -15.036 -11.251 27.446 1.00 77.00 269 ASP A CA 1
ATOM 2150 C C . ASP A 1 269 ? -16.439 -11.502 26.846 1.00 77.00 269 ASP A C 1
ATOM 2152 O O . ASP A 1 269 ? -17.145 -12.413 27.305 1.00 77.00 269 ASP A O 1
ATOM 2156 N N . ASP A 1 270 ? -16.772 -10.861 25.722 1.00 68.88 270 ASP A N 1
ATOM 2157 C CA . ASP A 1 270 ? -18.039 -11.036 24.991 1.00 68.88 270 ASP A CA 1
ATOM 2158 C C . ASP A 1 270 ? -18.245 -12.452 24.440 1.00 68.88 270 ASP A C 1
ATOM 2160 O O . ASP A 1 270 ? -19.337 -13.027 24.511 1.00 68.88 270 ASP A O 1
ATOM 2164 N N . THR A 1 271 ? -17.190 -13.100 23.937 1.00 62.41 271 THR A N 1
ATOM 2165 C CA . THR A 1 271 ? -17.290 -14.509 23.510 1.00 62.41 271 THR A CA 1
ATOM 2166 C C . THR A 1 271 ? -17.446 -15.487 24.677 1.00 62.41 271 THR A C 1
ATOM 2168 O O . THR A 1 271 ? -17.792 -16.654 24.464 1.00 62.41 271 THR A O 1
ATOM 2171 N N . THR A 1 272 ? -17.174 -15.058 25.911 1.00 59.88 272 THR A N 1
ATOM 2172 C CA . THR A 1 272 ? -17.310 -15.895 27.113 1.00 59.88 272 THR A CA 1
ATOM 2173 C C . THR A 1 272 ? -18.701 -15.774 27.734 1.00 59.88 272 THR A C 1
ATOM 2175 O O . THR A 1 272 ? -19.219 -16.774 28.241 1.00 59.88 272 THR A O 1
ATOM 2178 N N . SER A 1 273 ? -19.312 -14.590 27.654 1.00 59.12 273 SER A N 1
ATOM 2179 C CA . SER A 1 273 ? -20.656 -14.287 28.164 1.00 59.12 273 SER A CA 1
ATOM 2180 C C . SER A 1 273 ? -21.777 -14.807 27.250 1.00 59.12 273 SER A C 1
ATOM 2182 O O . SER A 1 273 ? -22.778 -15.325 27.738 1.00 59.12 273 SER A O 1
ATOM 2184 N N . SER A 1 274 ? -21.581 -14.781 25.928 1.00 57.34 274 SER A N 1
ATOM 2185 C CA . SER A 1 274 ? -22.594 -15.141 24.914 1.00 57.34 274 SER A CA 1
ATOM 2186 C C . SER A 1 274 ? -22.828 -16.649 24.692 1.00 57.34 274 SER A C 1
ATOM 2188 O O . SER A 1 274 ? -23.702 -17.038 23.920 1.00 57.34 274 SER A O 1
ATOM 2190 N N . SER A 1 275 ? -22.074 -17.541 25.348 1.00 55.50 275 SER A N 1
ATOM 2191 C CA . SER A 1 275 ? -22.201 -19.001 25.176 1.00 55.50 275 SER A CA 1
ATOM 2192 C C . SER A 1 275 ? -22.477 -19.717 26.502 1.00 55.50 275 SER A C 1
ATOM 2194 O O . SER A 1 275 ? -21.549 -20.050 27.238 1.00 55.50 275 SER A O 1
ATOM 2196 N N . SER A 1 276 ? -23.745 -20.033 26.789 1.00 56.91 276 SER A N 1
ATOM 2197 C CA . SER A 1 276 ? -24.159 -20.794 27.985 1.00 56.91 276 SER A CA 1
ATOM 2198 C C . SER A 1 276 ? -23.843 -22.298 27.901 1.00 56.91 276 SER A C 1
ATOM 2200 O O . SER A 1 276 ? -23.680 -22.955 28.929 1.00 56.91 276 SER A O 1
ATOM 2202 N N . SER A 1 277 ? -23.671 -22.852 26.694 1.00 61.72 277 SER A N 1
ATOM 2203 C CA . SER A 1 277 ? -23.399 -24.281 26.484 1.00 61.72 277 SER A CA 1
ATOM 2204 C C . SER A 1 277 ? -21.901 -24.625 26.523 1.00 61.72 277 SER A C 1
ATOM 2206 O O . SER A 1 277 ? -21.051 -23.933 25.955 1.00 61.72 277 SER A O 1
ATOM 2208 N N . ILE A 1 278 ? -21.556 -25.761 27.144 1.00 59.41 278 ILE A N 1
ATOM 2209 C CA . ILE A 1 278 ? -20.173 -26.280 27.242 1.00 59.41 278 ILE A CA 1
ATOM 2210 C C . ILE A 1 278 ? -19.537 -26.453 25.847 1.00 59.41 278 ILE A C 1
ATOM 2212 O O . ILE A 1 278 ? -18.339 -26.222 25.655 1.00 59.41 278 ILE A O 1
ATOM 2216 N N . GLN A 1 279 ? -20.342 -26.823 24.849 1.00 57.84 279 GLN A N 1
ATOM 2217 C CA . GLN A 1 279 ? -19.908 -27.027 23.466 1.00 57.84 279 GLN A CA 1
ATOM 2218 C C . GLN A 1 279 ? -19.674 -25.695 22.728 1.00 57.84 279 GLN A C 1
ATOM 2220 O O . GLN A 1 279 ? -18.693 -25.583 21.985 1.00 57.84 279 G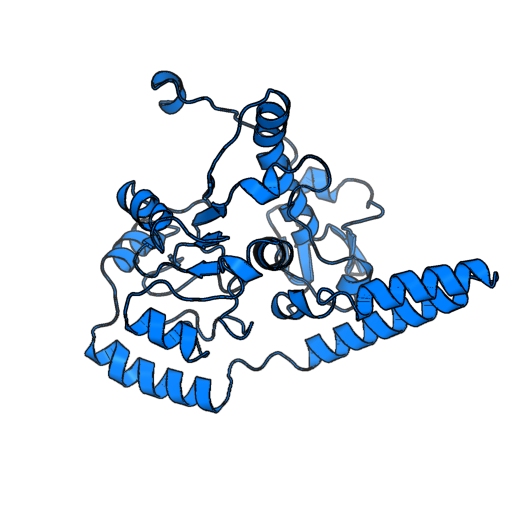LN A O 1
ATOM 2225 N N . GLY A 1 280 ? -20.486 -24.666 23.009 1.00 57.59 280 GLY A N 1
ATOM 2226 C CA . GLY A 1 280 ? -20.267 -23.280 22.576 1.00 57.59 280 GLY A CA 1
ATOM 2227 C C . GLY A 1 280 ? -18.980 -22.696 23.161 1.00 57.59 280 GLY A C 1
ATOM 2228 O O . GLY A 1 280 ? -18.122 -22.226 22.413 1.00 57.59 280 GLY A O 1
ATOM 2229 N N . LYS A 1 281 ? -18.748 -22.885 24.468 1.00 58.25 281 LYS A N 1
ATOM 2230 C CA . LYS A 1 281 ? -17.497 -22.487 25.144 1.00 58.25 281 LYS A CA 1
ATOM 2231 C C . LYS A 1 281 ? -16.260 -23.190 24.565 1.00 58.25 281 LYS A C 1
ATOM 2233 O O . LYS A 1 281 ? -15.221 -22.554 24.379 1.00 58.25 281 LYS A O 1
ATOM 2238 N N . LYS A 1 282 ? -16.342 -24.485 24.214 1.00 54.44 282 LYS A N 1
ATOM 2239 C CA . LYS A 1 282 ? -15.242 -25.229 23.553 1.00 54.44 282 LYS A CA 1
ATOM 2240 C C . LYS A 1 282 ? -14.982 -24.760 22.112 1.00 54.44 282 LYS A C 1
ATOM 2242 O O . LYS A 1 282 ? -13.818 -24.647 21.719 1.00 54.44 282 LYS A O 1
ATOM 2247 N N . ARG A 1 283 ? -16.026 -24.458 21.327 1.00 55.19 283 ARG A N 1
ATOM 2248 C CA . ARG A 1 283 ? -15.904 -23.884 19.969 1.00 55.19 283 ARG A CA 1
ATOM 2249 C C . ARG A 1 283 ? -15.328 -22.464 19.999 1.00 55.19 283 ARG A C 1
ATOM 2251 O O . ARG A 1 283 ? -14.399 -22.189 19.239 1.00 55.19 283 ARG A O 1
ATOM 2258 N N . GLY A 1 284 ? -15.794 -21.619 20.919 1.00 55.41 284 GLY A N 1
ATOM 2259 C CA . GLY A 1 284 ? -15.244 -20.288 21.189 1.00 55.41 284 GLY A CA 1
ATOM 2260 C C . GLY A 1 284 ? -13.770 -20.352 21.588 1.00 55.41 284 GLY A C 1
ATOM 2261 O O . GLY A 1 284 ? -12.939 -19.691 20.974 1.00 55.41 284 GLY A O 1
ATOM 2262 N N . ARG A 1 285 ? -13.396 -21.260 22.505 1.00 55.53 285 ARG A N 1
ATOM 2263 C CA . ARG A 1 285 ? -11.988 -21.523 22.863 1.00 55.53 285 ARG A CA 1
ATOM 2264 C C . ARG A 1 285 ? -11.133 -21.997 21.682 1.00 55.53 285 ARG A C 1
ATOM 2266 O O . ARG A 1 285 ? -9.981 -21.590 21.591 1.00 55.53 285 ARG A O 1
ATOM 2273 N N . ARG A 1 286 ? -11.656 -22.820 20.762 1.00 50.69 286 ARG A N 1
ATOM 2274 C CA . ARG A 1 286 ? -10.937 -23.233 19.534 1.00 50.69 286 ARG A CA 1
ATOM 2275 C C . ARG A 1 286 ? -10.779 -22.087 18.526 1.00 50.69 286 ARG A C 1
ATOM 2277 O O . ARG A 1 286 ? -9.699 -21.962 17.954 1.00 50.69 286 ARG A O 1
ATOM 2284 N N . ARG A 1 287 ? -11.800 -21.238 18.332 1.00 53.38 287 ARG A N 1
ATOM 2285 C CA . ARG A 1 287 ? -11.704 -20.000 17.528 1.00 53.38 287 ARG A CA 1
ATOM 2286 C C . ARG A 1 287 ? -10.693 -19.019 18.134 1.00 53.38 287 ARG A C 1
ATOM 2288 O O . ARG A 1 287 ? -9.822 -18.554 17.409 1.00 53.38 287 ARG A O 1
ATOM 2295 N N . ARG A 1 288 ? -10.724 -18.813 19.457 1.00 54.12 288 ARG A N 1
ATOM 2296 C CA . ARG A 1 288 ? -9.730 -18.042 20.232 1.00 54.12 288 ARG A CA 1
ATOM 2297 C C . ARG A 1 288 ? -8.320 -18.590 20.074 1.00 54.12 288 ARG A C 1
ATOM 2299 O O . ARG A 1 288 ? -7.410 -17.837 19.765 1.00 54.12 288 ARG A O 1
ATOM 2306 N N . ARG A 1 289 ? -8.131 -19.910 20.202 1.00 43.91 289 ARG A N 1
ATOM 2307 C CA . ARG A 1 289 ? -6.829 -20.547 19.955 1.00 43.91 289 ARG A CA 1
ATOM 2308 C C . ARG A 1 289 ? -6.395 -20.396 18.504 1.00 43.91 289 ARG A C 1
ATOM 2310 O O . ARG A 1 289 ? -5.220 -20.207 18.298 1.00 43.91 289 ARG A O 1
ATOM 2317 N N . ARG A 1 290 ? -7.284 -20.409 17.507 1.00 45.62 290 ARG A N 1
ATOM 2318 C CA . ARG A 1 290 ? -6.927 -20.110 16.105 1.00 45.62 290 ARG A CA 1
ATOM 2319 C C . ARG A 1 290 ? -6.636 -18.627 15.841 1.00 45.62 290 ARG A C 1
ATOM 2321 O O . ARG A 1 290 ? -5.823 -18.357 14.973 1.00 45.62 290 ARG A O 1
ATOM 2328 N N . ARG A 1 291 ? -7.248 -17.690 16.574 1.00 51.00 291 ARG A N 1
ATOM 2329 C CA . ARG A 1 291 ? -6.935 -16.247 16.511 1.00 51.00 291 ARG A CA 1
ATOM 2330 C C . ARG A 1 291 ? -5.610 -15.913 17.216 1.00 51.00 291 ARG A C 1
ATOM 2332 O O . ARG A 1 291 ? -4.804 -15.208 16.632 1.00 51.00 291 ARG A O 1
ATOM 2339 N N . ARG A 1 292 ? -5.353 -16.497 18.398 1.00 44.16 292 ARG A N 1
ATOM 2340 C CA . ARG A 1 292 ? -4.096 -16.365 19.171 1.00 44.16 292 ARG A CA 1
ATOM 2341 C C . ARG A 1 292 ? -2.929 -17.214 18.644 1.00 44.16 292 ARG A C 1
ATOM 2343 O O . ARG A 1 292 ? -1.788 -16.792 18.713 1.00 44.16 292 ARG A O 1
ATOM 2350 N N . SER A 1 293 ? -3.189 -18.432 18.162 1.00 36.03 293 SER A N 1
ATOM 2351 C CA . SER A 1 293 ? -2.188 -19.324 17.532 1.00 36.03 293 SER A CA 1
ATOM 2352 C C . SER A 1 293 ? -2.064 -19.078 16.035 1.00 36.03 293 SER A C 1
ATOM 2354 O O . SER A 1 293 ? -1.107 -19.540 15.414 1.00 36.03 293 SER A O 1
ATOM 2356 N N . GLY A 1 294 ? -3.039 -18.396 15.437 1.00 38.84 294 GLY A N 1
ATOM 2357 C CA . GLY A 1 294 ? -2.835 -17.758 14.159 1.00 38.84 294 GLY A CA 1
ATOM 2358 C C . GLY A 1 294 ? -1.825 -16.665 14.416 1.00 38.84 294 GLY A C 1
ATOM 2359 O O . GLY A 1 294 ? -2.100 -15.733 15.164 1.00 38.84 294 GLY A O 1
ATOM 2360 N N . LYS A 1 295 ? -0.671 -16.768 13.776 1.00 42.12 295 LYS A N 1
ATOM 2361 C CA . LYS A 1 295 ? 0.311 -15.697 13.628 1.00 42.12 295 LYS A CA 1
ATOM 2362 C C . LYS A 1 295 ? -0.277 -14.449 12.938 1.00 42.12 295 LYS A C 1
ATOM 2364 O O . LYS A 1 295 ? 0.489 -13.776 12.280 1.00 42.12 295 LYS A O 1
ATOM 2369 N N . ASN A 1 296 ? -1.590 -14.184 13.022 1.00 44.09 296 ASN A N 1
ATOM 2370 C CA . ASN A 1 296 ? -2.387 -13.289 12.185 1.00 44.09 296 ASN A CA 1
ATOM 2371 C C . ASN A 1 296 ? -3.012 -12.119 12.965 1.00 44.09 296 ASN A C 1
ATOM 2373 O O . ASN A 1 296 ? -3.272 -11.103 12.342 1.00 44.09 296 ASN A O 1
ATOM 2377 N N . GLY A 1 297 ? -3.264 -12.221 14.280 1.00 48.03 297 GLY A N 1
ATOM 2378 C CA . GLY A 1 297 ? -3.848 -11.115 15.066 1.00 48.03 297 GLY A CA 1
ATOM 2379 C C . GLY A 1 297 ? -2.889 -9.929 15.220 1.00 48.03 297 GLY A C 1
ATOM 2380 O O . GLY A 1 297 ? -3.221 -8.808 14.858 1.00 48.03 297 GLY A O 1
ATOM 2381 N N . GLU A 1 298 ? -1.652 -10.206 15.640 1.00 57.59 298 GLU A N 1
ATOM 2382 C CA . GLU A 1 298 ? -0.570 -9.210 15.713 1.00 57.59 298 GLU A CA 1
ATOM 2383 C C . GLU A 1 298 ? 0.103 -8.946 14.356 1.00 57.59 298 GLU A C 1
ATOM 2385 O O . GLU A 1 298 ? 0.873 -7.998 14.217 1.00 57.59 298 GLU A O 1
ATOM 2390 N N . LEU A 1 299 ? -0.170 -9.778 13.343 1.00 73.44 299 LEU A N 1
ATOM 2391 C CA . LEU A 1 299 ? 0.544 -9.744 12.062 1.00 73.44 299 LEU A CA 1
ATOM 2392 C C . LEU A 1 299 ? 0.380 -8.416 11.351 1.00 73.44 299 LEU A C 1
ATOM 2394 O O . LEU A 1 299 ? 1.355 -7.864 10.869 1.00 73.44 299 LEU A O 1
ATOM 2398 N N . TRP A 1 300 ? -0.852 -7.915 11.312 1.00 84.19 300 TRP A N 1
ATOM 2399 C CA . TRP A 1 300 ? -1.209 -6.665 10.651 1.00 84.19 300 TRP A CA 1
ATOM 2400 C C . TRP A 1 300 ? -1.319 -5.488 11.625 1.00 84.19 300 TRP A C 1
ATOM 2402 O O . TRP A 1 300 ? -1.643 -4.383 11.196 1.00 84.19 300 TRP A O 1
ATOM 2412 N N . LEU A 1 301 ? -0.971 -5.678 12.906 1.00 89.62 301 LEU A N 1
ATOM 2413 C CA . LEU A 1 301 ? -0.805 -4.589 13.873 1.00 89.62 301 LEU A CA 1
ATOM 2414 C C . LEU A 1 301 ? 0.084 -3.446 13.338 1.00 89.62 301 LEU A C 1
ATOM 2416 O O . LEU A 1 301 ? -0.250 -2.290 13.588 1.00 89.62 301 LEU A O 1
ATOM 2420 N N . PRO A 1 302 ? 1.161 -3.704 12.561 1.00 92.19 302 PRO A N 1
ATOM 2421 C CA . PRO A 1 302 ? 1.901 -2.639 11.893 1.00 92.19 302 PRO A CA 1
ATOM 2422 C C . PRO A 1 302 ? 1.069 -1.702 11.022 1.00 92.19 302 PRO A C 1
ATOM 2424 O O . PRO A 1 302 ? 1.435 -0.541 10.891 1.00 92.19 302 PRO A O 1
ATOM 2427 N N . CYS A 1 303 ? -0.027 -2.163 10.420 1.00 93.88 303 CYS A N 1
ATOM 2428 C CA . CYS A 1 303 ? -0.870 -1.321 9.575 1.00 93.88 303 CYS A CA 1
ATOM 2429 C C . CYS A 1 303 ? -1.712 -0.320 10.362 1.00 93.88 303 CYS A C 1
ATOM 2431 O O . CYS A 1 303 ? -2.177 0.646 9.759 1.00 93.88 303 CYS A O 1
ATOM 2433 N N . LEU A 1 304 ? -1.907 -0.544 11.665 1.00 93.88 304 LEU A N 1
ATOM 2434 C CA . LEU A 1 304 ? -2.784 0.286 12.476 1.00 93.88 304 LEU A CA 1
ATOM 2435 C C . LEU A 1 304 ? -2.208 1.677 12.715 1.00 93.88 304 LEU A C 1
ATOM 2437 O O . LEU A 1 304 ? -1.014 1.843 12.973 1.00 93.88 304 LEU A O 1
ATOM 2441 N N . ILE A 1 305 ? -3.100 2.657 12.668 1.00 91.94 305 ILE A N 1
ATOM 2442 C CA . ILE A 1 305 ? -2.854 4.053 13.011 1.00 91.94 305 ILE A CA 1
ATOM 2443 C C . ILE A 1 305 ? -3.914 4.537 14.002 1.00 91.94 305 ILE A C 1
ATOM 2445 O O . ILE A 1 305 ? -5.019 3.999 14.051 1.00 91.94 305 ILE A O 1
ATOM 2449 N N . ASP A 1 306 ? -3.554 5.545 14.794 1.00 91.94 306 ASP A N 1
ATOM 2450 C CA . ASP A 1 306 ? -4.454 6.223 15.731 1.00 91.94 306 ASP A CA 1
ATOM 2451 C C . ASP A 1 306 ? -5.185 7.364 15.015 1.00 91.94 306 ASP A C 1
ATOM 2453 O O . ASP A 1 306 ? -4.921 8.542 15.239 1.00 91.94 306 ASP A O 1
ATOM 2457 N N . GLU A 1 307 ? -6.050 6.995 14.078 1.00 89.38 307 GLU A N 1
ATOM 2458 C CA . GLU A 1 307 ? -6.882 7.922 13.319 1.00 89.38 307 GLU A CA 1
ATOM 2459 C C . GLU A 1 307 ? -8.215 7.254 13.004 1.00 89.38 307 GLU A C 1
ATOM 2461 O O . GLU A 1 307 ? -8.285 6.031 12.873 1.00 89.38 307 GLU A O 1
ATOM 2466 N N . MET A 1 308 ? -9.251 8.059 12.791 1.00 90.00 308 MET A N 1
ATOM 2467 C CA . MET A 1 308 ? -10.509 7.601 12.223 1.00 90.00 308 MET A CA 1
ATOM 2468 C C . MET A 1 308 ? -10.830 8.419 10.968 1.00 90.00 308 MET A C 1
ATOM 2470 O O . MET A 1 308 ? -10.647 9.635 10.923 1.00 90.00 308 MET A O 1
ATOM 2474 N N . GLN A 1 309 ? -11.230 7.729 9.896 1.00 93.00 309 GLN A N 1
ATOM 2475 C CA . GLN A 1 309 ? -11.420 8.322 8.570 1.00 93.00 309 GLN A CA 1
ATOM 2476 C C . GLN A 1 309 ? -12.819 7.992 8.047 1.00 93.00 309 GLN A C 1
ATOM 2478 O O . GLN A 1 309 ? -13.173 6.818 7.910 1.00 93.00 309 GLN A O 1
ATOM 2483 N N . VAL A 1 310 ? -13.597 9.017 7.705 1.00 94.19 310 VAL A N 1
ATOM 2484 C CA . VAL A 1 310 ? -14.979 8.877 7.211 1.00 94.19 310 VAL A CA 1
ATOM 2485 C C . VAL A 1 310 ? -15.160 9.528 5.845 1.00 94.19 310 VAL A C 1
ATOM 2487 O O . VAL A 1 310 ? -14.439 10.465 5.496 1.00 94.19 310 VAL A O 1
ATOM 2490 N N . ILE A 1 311 ? -16.114 9.028 5.061 1.00 94.81 311 ILE A N 1
ATOM 2491 C CA . ILE A 1 311 ? -16.518 9.630 3.785 1.00 94.81 311 ILE A CA 1
ATOM 2492 C C . ILE A 1 311 ? -17.375 10.870 4.052 1.00 94.81 311 ILE A C 1
ATOM 2494 O O . ILE A 1 311 ? -18.244 10.867 4.921 1.00 94.81 311 ILE A O 1
ATOM 2498 N N . VAL A 1 312 ? -17.137 11.929 3.280 1.00 92.12 312 VAL A N 1
ATOM 2499 C CA . VAL A 1 312 ? -17.963 13.145 3.257 1.00 92.12 312 VAL A CA 1
ATOM 2500 C C . VAL A 1 312 ? -18.350 13.476 1.814 1.00 92.12 312 VAL A C 1
ATOM 2502 O O . VAL A 1 312 ? -17.769 12.929 0.874 1.00 92.12 312 VAL A O 1
ATOM 2505 N N . TYR A 1 313 ? -19.307 14.394 1.632 1.00 88.25 313 TYR A N 1
ATOM 2506 C CA . TYR A 1 313 ? -19.908 14.708 0.325 1.00 88.25 313 TYR A CA 1
ATOM 2507 C C . TYR A 1 313 ? -18.881 14.938 -0.803 1.00 88.25 313 TYR A C 1
ATOM 2509 O O . TYR A 1 313 ? -19.083 14.472 -1.918 1.00 88.25 313 TYR A O 1
ATOM 2517 N N . ASN A 1 314 ? -17.755 15.599 -0.502 1.00 86.56 314 ASN A N 1
ATOM 2518 C CA . ASN A 1 314 ? -16.679 15.885 -1.454 1.00 86.56 314 ASN A CA 1
ATOM 2519 C C . ASN A 1 314 ? -15.321 15.366 -0.958 1.00 86.56 314 ASN A C 1
ATOM 2521 O O . ASN A 1 314 ? -14.344 16.104 -0.845 1.00 86.56 314 ASN A O 1
ATOM 2525 N N . GLY A 1 315 ? -15.281 14.085 -0.593 1.00 89.69 315 GLY A N 1
ATOM 2526 C CA . GLY A 1 315 ? -14.040 13.383 -0.275 1.00 89.69 315 GLY A CA 1
ATOM 2527 C C . GLY A 1 315 ? -14.136 12.602 1.023 1.00 89.69 315 GLY A C 1
ATOM 2528 O O . GLY A 1 315 ? -15.000 11.742 1.179 1.00 89.69 315 GLY A O 1
ATOM 2529 N N . TRP A 1 316 ? -13.215 12.871 1.939 1.00 92.06 316 TRP A N 1
ATOM 2530 C CA . TRP A 1 316 ? -13.127 12.198 3.229 1.00 92.06 316 TRP A CA 1
ATOM 2531 C C . TRP A 1 316 ? -12.554 13.149 4.286 1.00 92.06 316 TRP A C 1
ATOM 2533 O O . TRP A 1 316 ? -11.938 14.159 3.946 1.00 92.06 316 TRP A O 1
ATOM 2543 N N . ALA A 1 317 ? -12.773 12.838 5.561 1.00 91.56 317 ALA A N 1
ATOM 2544 C CA . ALA A 1 317 ? -12.307 13.645 6.683 1.00 91.56 317 ALA A CA 1
ATOM 2545 C C . ALA A 1 317 ? -11.747 12.772 7.810 1.00 91.56 317 ALA A C 1
ATOM 2547 O O . ALA A 1 317 ? -12.201 11.642 8.008 1.00 91.56 317 ALA A O 1
ATOM 2548 N N . HIS A 1 318 ? -10.796 13.333 8.559 1.00 90.06 318 HIS A N 1
ATOM 2549 C CA . HIS A 1 318 ? -10.405 12.803 9.862 1.00 90.06 318 HIS A CA 1
ATOM 2550 C C . HIS A 1 318 ? -11.453 13.191 10.912 1.00 90.06 318 HIS A C 1
ATOM 2552 O O . HIS A 1 318 ? -12.017 14.292 10.854 1.00 90.06 318 HIS A O 1
ATOM 2558 N N . VAL A 1 319 ? -11.712 12.280 11.844 1.00 85.25 319 VAL A N 1
ATOM 2559 C CA . VAL A 1 319 ? -12.649 12.422 12.968 1.00 85.25 319 VAL A CA 1
ATOM 2560 C C . VAL A 1 319 ? -12.084 11.818 14.231 1.00 85.25 319 VAL A C 1
ATOM 2562 O O . VAL A 1 319 ? -11.186 10.965 14.096 1.00 85.25 319 VAL A O 1
#

Organism: Ajellomyces capsulatus (NCBI:txid5037)